Protein AF-A0A7S3LZ97-F1 (afdb_monomer)

pLDDT: mean 74.97, std 14.43, range [33.62, 92.69]

Structure (mmCIF, N/CA/C/O backbone):
data_AF-A0A7S3LZ97-F1
#
_entry.id   AF-A0A7S3LZ97-F1
#
loop_
_atom_site.group_PDB
_atom_site.id
_atom_site.type_symbol
_atom_site.label_atom_id
_atom_site.label_alt_id
_atom_site.label_comp_id
_atom_site.label_asym_id
_atom_site.label_entity_id
_atom_site.label_seq_id
_atom_site.pdbx_PDB_ins_code
_atom_site.Cartn_x
_atom_site.Cartn_y
_atom_site.Cartn_z
_atom_site.occupancy
_atom_site.B_iso_or_equiv
_atom_site.auth_seq_id
_atom_site.auth_comp_id
_atom_site.auth_asym_id
_atom_site.auth_atom_id
_atom_site.pdbx_PDB_model_num
ATOM 1 N N . MET A 1 1 ? -36.025 22.355 61.071 1.00 55.75 1 MET A N 1
ATOM 2 C CA . MET A 1 1 ? -35.639 20.997 60.613 1.00 55.75 1 MET A CA 1
ATOM 3 C C . MET A 1 1 ? -35.943 20.740 59.134 1.00 55.75 1 MET A C 1
ATOM 5 O O . MET A 1 1 ? -35.265 19.904 58.566 1.00 55.75 1 MET A O 1
ATOM 9 N N . MET A 1 2 ? -36.886 21.447 58.490 1.00 54.25 2 MET A N 1
ATOM 10 C CA . MET A 1 2 ? -37.135 21.310 57.039 1.00 54.25 2 MET A CA 1
ATOM 11 C C . MET A 1 2 ? -36.117 22.036 56.137 1.00 54.25 2 MET A C 1
ATOM 13 O O . MET A 1 2 ? -35.909 21.604 55.012 1.00 54.25 2 MET A O 1
ATOM 17 N N . GLU A 1 3 ? -35.429 23.074 56.625 1.00 56.19 3 GLU A N 1
ATOM 18 C CA . GLU A 1 3 ? -34.426 23.821 55.835 1.00 56.19 3 GLU A CA 1
ATOM 19 C C . GLU A 1 3 ? -33.193 22.992 55.446 1.00 56.19 3 GLU A C 1
ATOM 21 O O . GLU A 1 3 ? -32.641 23.181 54.370 1.00 56.19 3 GLU A O 1
ATOM 26 N N . SER A 1 4 ? -32.798 22.012 56.265 1.00 59.84 4 SER A N 1
ATOM 27 C CA . SER A 1 4 ? -31.588 21.215 56.006 1.00 59.84 4 SER A CA 1
ATOM 28 C C . SER A 1 4 ? -31.750 20.201 54.865 1.00 59.84 4 SER A C 1
ATOM 30 O O . SER A 1 4 ? -30.746 19.708 54.356 1.00 59.84 4 SER A O 1
ATOM 32 N N . HIS A 1 5 ? -32.983 19.867 54.469 1.00 62.38 5 HIS A N 1
ATOM 33 C CA . HIS A 1 5 ? -33.223 18.960 53.345 1.00 62.38 5 HIS A CA 1
ATOM 34 C C . HIS A 1 5 ? -33.148 19.686 51.999 1.00 62.38 5 HIS A C 1
ATOM 36 O O . HIS A 1 5 ? -32.575 19.146 51.059 1.00 62.38 5 HIS A O 1
ATOM 42 N N . ALA A 1 6 ? -33.636 20.930 51.929 1.00 70.75 6 ALA A N 1
ATOM 43 C CA . ALA A 1 6 ? -33.596 21.723 50.701 1.00 70.75 6 ALA A CA 1
ATOM 44 C C . ALA A 1 6 ? -32.151 22.015 50.252 1.00 70.75 6 ALA A C 1
ATOM 46 O O . ALA A 1 6 ? -31.829 21.891 49.073 1.00 70.75 6 ALA A O 1
ATOM 47 N N . GLU A 1 7 ? -31.257 22.301 51.201 1.00 74.50 7 GLU A N 1
ATOM 48 C CA . GLU A 1 7 ? -29.851 22.607 50.907 1.00 74.50 7 GLU A CA 1
ATOM 49 C C . GLU A 1 7 ? -29.071 21.381 50.388 1.00 74.50 7 GLU A C 1
ATOM 51 O O . GLU A 1 7 ? -28.178 21.504 49.550 1.00 74.50 7 GLU A O 1
ATOM 56 N N . SER A 1 8 ? -29.441 20.170 50.825 1.00 77.88 8 SER A N 1
ATOM 57 C CA . SER A 1 8 ? -28.832 18.925 50.334 1.00 77.88 8 SER A CA 1
ATOM 58 C C . SER A 1 8 ? -29.257 18.591 48.900 1.00 77.88 8 SER A C 1
ATOM 60 O O . SER A 1 8 ? -28.451 18.059 48.131 1.00 77.88 8 SER A O 1
ATOM 62 N N . ASP A 1 9 ? -30.498 18.906 48.529 1.00 76.19 9 ASP A N 1
ATOM 63 C CA . ASP A 1 9 ? -31.036 18.598 47.202 1.00 76.19 9 ASP A CA 1
ATOM 64 C C . ASP A 1 9 ? -30.491 19.564 46.137 1.00 76.19 9 ASP A C 1
ATOM 66 O O . ASP A 1 9 ? -30.144 19.138 45.031 1.00 76.19 9 ASP A O 1
ATOM 70 N N . GLU A 1 10 ? -30.290 20.839 46.488 1.00 82.38 10 GLU A N 1
ATOM 71 C CA . GLU A 1 10 ? -29.613 21.811 45.616 1.00 82.38 10 GLU A CA 1
ATOM 72 C C . GLU A 1 10 ? -28.145 21.436 45.365 1.00 82.38 10 GLU A C 1
ATOM 74 O O . GLU A 1 10 ? -27.657 21.514 44.232 1.00 82.38 10 GLU A O 1
ATOM 79 N N . MET A 1 11 ? -27.447 20.948 46.394 1.00 78.88 11 MET A N 1
ATOM 80 C CA . MET A 1 11 ? -26.054 20.512 46.268 1.00 78.88 11 MET A CA 1
ATOM 81 C C . MET A 1 11 ? -25.917 19.251 45.397 1.00 78.88 11 MET A C 1
ATOM 83 O O . MET A 1 11 ? -24.928 19.096 44.673 1.00 78.88 11 MET A O 1
ATOM 87 N N . LEU A 1 12 ? -26.914 18.358 45.426 1.00 80.81 12 LEU A N 1
ATOM 88 C CA . LEU A 1 12 ? -26.960 17.175 44.565 1.00 80.81 12 LEU A CA 1
ATOM 89 C C . LEU A 1 12 ? -27.277 17.551 43.108 1.00 80.81 12 LEU A C 1
ATOM 91 O O . LEU A 1 12 ? -26.630 17.037 42.192 1.00 80.81 12 LEU A O 1
ATOM 95 N N . ALA A 1 13 ? -28.196 18.496 42.893 1.00 80.50 13 ALA A N 1
ATOM 96 C CA . ALA A 1 13 ? -28.525 19.012 41.565 1.00 80.50 13 ALA A CA 1
ATOM 97 C C . ALA A 1 13 ? -27.325 19.716 40.904 1.00 80.50 13 ALA A C 1
ATOM 99 O O . ALA A 1 13 ? -27.031 19.466 39.732 1.00 80.50 13 ALA A O 1
ATOM 100 N N . GLN A 1 14 ? -26.562 20.511 41.663 1.00 80.88 14 GLN A N 1
ATOM 101 C CA . GLN A 1 14 ? -25.337 21.143 41.158 1.00 80.88 14 GLN A CA 1
ATOM 102 C C . GLN A 1 14 ? -24.251 20.123 40.788 1.00 80.88 14 GLN A C 1
ATOM 104 O O . GLN A 1 14 ? -23.544 20.308 39.795 1.00 80.88 14 GLN A O 1
ATOM 109 N N . ARG A 1 15 ? -24.123 19.018 41.536 1.00 75.69 15 ARG A N 1
ATOM 110 C CA . ARG A 1 15 ? -23.168 17.946 41.198 1.00 75.69 15 ARG A CA 1
ATOM 111 C C . ARG A 1 15 ? -23.558 17.187 39.934 1.00 75.69 15 ARG A C 1
ATOM 113 O O . ARG A 1 15 ? -22.672 16.858 39.146 1.00 75.69 15 ARG A O 1
ATOM 120 N N . LEU A 1 16 ? -24.854 16.957 39.715 1.00 71.69 16 LEU A N 1
ATOM 121 C CA . LEU A 1 16 ? -25.353 16.344 38.482 1.00 71.69 16 LEU A CA 1
ATOM 122 C C . LEU A 1 16 ? -25.102 17.253 37.269 1.00 71.69 16 LEU A C 1
ATOM 124 O O . LEU A 1 16 ? -24.554 16.790 36.271 1.00 71.69 16 LEU A O 1
ATOM 128 N N . GLN A 1 17 ? -25.369 18.558 37.381 1.00 74.12 17 GLN A N 1
ATOM 129 C CA . GLN A 1 17 ? -25.077 19.517 36.305 1.00 74.12 17 GLN A CA 1
ATOM 130 C C . GLN A 1 17 ? -23.571 19.655 36.017 1.00 74.12 17 GLN A C 1
ATOM 132 O O . GLN A 1 17 ? -23.168 19.771 34.859 1.00 74.12 17 GLN A O 1
ATOM 137 N N . ALA A 1 18 ? -22.716 19.586 37.043 1.00 66.69 18 ALA A N 1
ATOM 138 C CA . ALA A 1 18 ? -21.264 19.590 36.859 1.00 66.69 18 ALA A CA 1
ATOM 139 C C . ALA A 1 18 ? -20.746 18.306 36.177 1.00 66.69 18 ALA A C 1
ATOM 141 O O . ALA A 1 18 ? -19.800 18.374 35.390 1.00 66.69 18 ALA A O 1
ATOM 142 N N . GLN A 1 19 ? -21.372 17.147 36.426 1.00 65.81 19 GLN A N 1
ATOM 143 C CA . GLN A 1 19 ? -21.055 15.902 35.714 1.00 65.81 19 GLN A CA 1
ATOM 144 C C . GLN A 1 19 ? -21.509 15.928 34.249 1.00 65.81 19 GLN A C 1
ATOM 146 O O . GLN A 1 19 ? -20.770 15.449 33.388 1.00 65.81 19 GLN A O 1
ATOM 151 N N . GLU A 1 20 ? -22.661 16.527 33.941 1.00 63.06 20 GLU A N 1
ATOM 152 C CA . GLU A 1 20 ? -23.119 16.671 32.552 1.00 63.06 20 GLU A CA 1
ATOM 153 C C . GLU A 1 20 ? -22.251 17.656 31.754 1.00 63.06 20 GLU A C 1
ATOM 155 O O . GLU A 1 20 ? -21.869 17.363 30.618 1.00 63.06 20 GLU A O 1
ATOM 160 N N . MET A 1 21 ? -21.844 18.780 32.355 1.00 54.34 21 MET A N 1
ATOM 161 C CA . MET A 1 21 ? -20.969 19.749 31.680 1.00 54.34 21 MET A CA 1
ATOM 162 C C . MET A 1 21 ? -19.497 19.307 31.609 1.00 54.34 21 MET A C 1
ATOM 164 O O . MET A 1 21 ? -18.788 19.706 30.686 1.00 54.34 21 MET A O 1
ATOM 168 N N . GLY A 1 22 ? -19.038 18.430 32.510 1.00 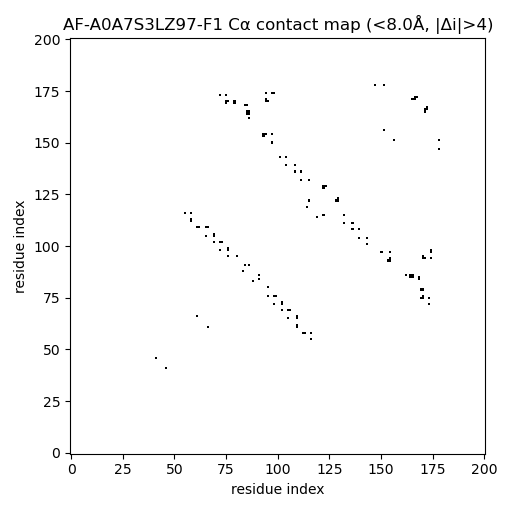47.75 22 GLY A N 1
ATOM 169 C CA . GLY A 1 22 ? -17.715 17.795 32.427 1.00 47.75 22 GLY A CA 1
ATOM 170 C C . GLY A 1 22 ? -17.599 16.730 31.325 1.00 47.75 22 GLY A C 1
ATOM 171 O O . GLY A 1 22 ? -16.496 16.445 30.859 1.00 47.75 22 GLY A O 1
ATOM 172 N N . GLY A 1 23 ? -18.726 16.171 30.866 1.00 45.22 23 GLY A N 1
ATOM 173 C CA . GLY A 1 23 ? -18.787 15.215 29.752 1.00 45.22 23 GLY A CA 1
ATOM 174 C C . GLY A 1 23 ? -18.776 15.853 28.357 1.00 45.22 23 GLY A C 1
ATOM 175 O O . GLY A 1 23 ? -18.595 15.148 27.366 1.00 45.22 23 GLY A O 1
ATOM 176 N N . TYR A 1 24 ? -18.924 17.178 28.265 1.00 42.47 24 TYR A N 1
ATOM 177 C CA . TYR A 1 24 ? -19.049 17.928 27.006 1.00 42.47 24 TYR A CA 1
ATOM 178 C C . TYR A 1 24 ? -17.761 18.669 26.589 1.00 42.47 24 TYR A C 1
ATOM 180 O O . TYR A 1 24 ? -17.801 19.611 25.801 1.00 42.47 24 TYR A O 1
ATOM 188 N N . GLY A 1 25 ? -16.603 18.244 27.109 1.00 42.91 25 GLY A N 1
ATOM 189 C CA . GLY A 1 25 ? -15.287 18.849 26.846 1.00 42.91 25 GLY A CA 1
ATOM 190 C C . GLY A 1 25 ? -14.291 17.961 26.092 1.00 42.91 25 GLY A C 1
ATOM 191 O O . GLY A 1 25 ? -13.099 18.256 26.088 1.00 42.91 25 GLY A O 1
ATOM 192 N N . GLY A 1 26 ? -14.738 16.859 25.482 1.00 39.88 26 GLY A N 1
ATOM 193 C CA . GLY A 1 26 ? -13.875 15.915 24.768 1.00 39.88 26 GLY A CA 1
ATOM 194 C C . GLY A 1 26 ? -14.215 15.831 23.285 1.00 39.88 26 GLY A C 1
ATOM 195 O O . GLY A 1 26 ? -15.115 15.091 22.914 1.00 39.88 26 GLY A O 1
ATOM 196 N N . ASN A 1 27 ? -13.486 16.584 22.457 1.00 33.62 27 ASN A N 1
ATOM 197 C CA . ASN A 1 27 ? -13.334 16.417 21.007 1.00 33.62 27 ASN A CA 1
ATOM 198 C C . ASN A 1 27 ? -14.528 15.813 20.251 1.00 33.62 27 ASN A C 1
ATOM 200 O O . ASN A 1 27 ? -14.611 14.609 19.999 1.00 33.62 27 ASN A O 1
ATOM 204 N N . ILE A 1 28 ? -15.361 16.716 19.740 1.00 42.56 28 ILE A N 1
ATOM 205 C CA . ILE A 1 28 ? -16.174 16.516 18.544 1.00 42.56 28 ILE A CA 1
ATOM 206 C C . ILE A 1 28 ? -15.232 16.103 17.396 1.00 42.56 28 ILE A C 1
ATOM 208 O O . ILE A 1 28 ? -14.706 16.926 16.654 1.00 42.56 28 ILE A O 1
ATOM 212 N N . THR A 1 29 ? -15.012 14.799 17.249 1.00 39.50 29 THR A N 1
ATOM 213 C CA . THR A 1 29 ? -14.826 14.178 15.939 1.00 39.50 29 THR A CA 1
ATOM 214 C C . THR A 1 29 ? -16.117 13.441 15.647 1.00 39.50 29 THR A C 1
ATOM 216 O O . THR A 1 29 ? -16.363 12.323 16.093 1.00 39.50 29 THR A O 1
ATOM 219 N N . VAL A 1 30 ? -16.985 14.142 14.925 1.00 41.41 30 VAL A N 1
ATOM 220 C CA . VAL A 1 30 ? -18.139 13.576 14.240 1.00 41.41 30 VAL A CA 1
ATOM 221 C C . VAL A 1 30 ? -17.606 12.547 13.243 1.00 41.41 30 VAL A C 1
ATOM 223 O O . VAL A 1 30 ? -17.320 12.864 12.099 1.00 41.41 30 VAL A O 1
ATOM 226 N N . ASN A 1 31 ? -17.475 11.297 13.681 1.00 35.59 31 ASN A N 1
ATOM 227 C CA . ASN A 1 31 ? -17.708 10.153 12.811 1.00 35.59 31 ASN A CA 1
ATOM 228 C C . ASN A 1 31 ? -19.194 9.804 12.935 1.00 35.59 31 ASN A C 1
ATOM 230 O O . ASN A 1 31 ? -19.578 8.789 13.517 1.00 35.59 31 ASN A O 1
ATOM 234 N N . ALA A 1 32 ? -20.039 10.677 12.380 1.00 40.00 32 ALA A N 1
ATOM 235 C CA . ALA A 1 32 ? -21.412 10.345 12.021 1.00 40.00 32 ALA A CA 1
ATOM 236 C C . ALA A 1 32 ? -21.389 9.392 10.816 1.00 40.00 32 ALA A C 1
ATOM 238 O O . ALA A 1 32 ? -21.763 9.742 9.708 1.00 40.00 32 ALA A O 1
ATOM 239 N N . GLN A 1 33 ? -20.902 8.176 11.045 1.00 38.97 33 GLN A N 1
ATOM 240 C CA . GLN A 1 33 ? -21.129 7.031 10.171 1.00 38.97 33 GLN A CA 1
ATOM 241 C C . GLN A 1 33 ? -21.174 5.758 11.023 1.00 38.97 33 GLN A C 1
ATOM 243 O O . GLN A 1 33 ? -20.572 4.736 10.712 1.00 38.97 33 GLN A O 1
ATOM 248 N N . THR A 1 34 ? -21.873 5.820 12.154 1.00 43.03 34 THR A N 1
ATOM 249 C CA . THR A 1 34 ? -22.482 4.618 12.720 1.00 43.03 34 THR A CA 1
ATOM 250 C C . THR A 1 34 ? -23.855 4.513 12.065 1.00 43.03 34 THR A C 1
ATOM 252 O O . THR A 1 34 ? -24.694 5.379 12.318 1.00 43.03 34 THR A O 1
ATOM 255 N N . PRO A 1 35 ? -24.119 3.519 11.197 1.00 39.62 35 PRO A N 1
ATOM 256 C CA . PRO A 1 35 ? -25.493 3.232 10.843 1.00 39.62 35 PRO A CA 1
ATOM 257 C C . PRO A 1 35 ? -26.204 2.864 12.145 1.00 39.62 35 PRO A C 1
ATOM 259 O O . PRO A 1 35 ? -25.821 1.910 12.825 1.00 39.62 35 PRO A O 1
ATOM 262 N N . LEU A 1 36 ? -27.211 3.659 12.502 1.00 40.78 36 LEU A N 1
ATOM 263 C CA . LEU A 1 36 ? -28.201 3.372 13.536 1.00 40.78 36 LEU A CA 1
ATOM 264 C C . LEU A 1 36 ? -29.059 2.178 13.089 1.00 40.78 36 LEU A C 1
ATOM 266 O O . LEU A 1 36 ? -30.252 2.304 12.843 1.00 40.78 36 LEU A O 1
ATOM 270 N N . VAL A 1 37 ? -28.438 1.011 12.934 1.00 47.50 37 VAL A N 1
ATOM 271 C CA . VAL A 1 37 ? -29.123 -0.255 12.691 1.00 47.50 37 VAL A CA 1
ATOM 272 C C . VAL A 1 37 ? -28.913 -1.106 13.937 1.00 47.50 37 VAL A C 1
ATOM 274 O O . VAL A 1 37 ? -27.867 -1.720 14.125 1.00 47.50 37 VAL A O 1
ATOM 277 N N . ASN A 1 38 ? -29.938 -1.100 14.791 1.00 42.75 38 ASN A N 1
ATOM 278 C CA . ASN A 1 38 ? -30.165 -2.009 15.917 1.00 42.75 38 ASN A CA 1
ATOM 279 C C . ASN A 1 38 ? -29.146 -1.978 17.066 1.00 42.75 38 ASN A C 1
ATOM 281 O O . ASN A 1 38 ? -28.338 -2.886 17.249 1.00 42.75 38 ASN A O 1
ATOM 285 N N . ARG A 1 39 ? -29.294 -0.975 17.940 1.00 46.12 39 ARG A N 1
ATOM 286 C CA . ARG A 1 39 ? -28.760 -0.973 19.314 1.00 46.12 39 ARG A CA 1
ATOM 287 C C . ARG A 1 39 ? -29.819 -1.433 20.335 1.00 46.12 39 ARG A C 1
ATOM 289 O O . ARG A 1 39 ? -29.860 -0.928 21.447 1.00 46.12 39 ARG A O 1
ATOM 296 N N . GLU A 1 40 ? -30.666 -2.392 19.968 1.00 46.34 40 GLU A N 1
ATOM 297 C CA . GLU A 1 40 ? -31.522 -3.132 20.905 1.00 46.34 40 GLU A CA 1
ATOM 298 C C . GLU A 1 40 ? -31.178 -4.629 20.795 1.00 46.34 40 GLU A C 1
ATOM 300 O O . GLU A 1 40 ? -31.228 -5.213 19.717 1.00 46.34 40 GLU A O 1
ATOM 305 N N . ASN A 1 41 ? -30.788 -5.241 21.918 1.00 46.91 41 ASN A N 1
ATOM 306 C CA . ASN A 1 41 ? -30.589 -6.688 22.148 1.00 46.91 41 ASN A CA 1
ATOM 307 C C . ASN A 1 41 ? -29.326 -7.397 21.613 1.00 46.91 41 ASN A C 1
ATOM 309 O O . ASN A 1 41 ? -29.173 -8.604 21.813 1.00 46.91 41 ASN A O 1
ATOM 313 N N . GLY A 1 42 ? -28.360 -6.694 21.022 1.00 57.69 42 GLY A N 1
ATOM 314 C CA . GLY A 1 42 ? -27.059 -7.289 20.695 1.00 57.69 42 GLY A CA 1
ATOM 315 C C . GLY A 1 42 ? -26.153 -7.383 21.924 1.00 57.69 42 GLY A C 1
ATOM 316 O O . GLY A 1 42 ? -25.559 -6.381 22.311 1.00 57.69 42 GLY A O 1
ATOM 317 N N . ASN A 1 43 ? -26.015 -8.572 22.524 1.00 67.44 43 ASN A N 1
ATOM 318 C CA . ASN A 1 43 ? -25.053 -8.824 23.604 1.00 67.44 43 ASN A CA 1
ATOM 319 C C . ASN A 1 43 ? -23.669 -8.263 23.184 1.00 67.44 43 ASN A C 1
ATOM 321 O O . ASN A 1 43 ? -23.152 -8.695 22.147 1.00 67.44 43 ASN A O 1
ATOM 325 N N . PRO A 1 44 ? -23.068 -7.294 23.907 1.00 66.56 44 PRO A N 1
ATOM 326 C CA . PRO A 1 44 ? -21.861 -6.586 23.456 1.00 66.56 44 PRO A CA 1
ATOM 327 C C . PRO A 1 44 ? -20.691 -7.536 23.170 1.00 66.56 44 PRO A C 1
ATOM 329 O O . PRO A 1 44 ? -19.886 -7.281 22.275 1.00 66.56 44 PRO A O 1
ATOM 332 N N . ALA A 1 45 ? -20.656 -8.685 23.850 1.00 67.94 45 ALA A N 1
ATOM 333 C CA . ALA A 1 45 ? -19.717 -9.769 23.583 1.00 67.94 45 ALA A CA 1
ATOM 334 C C . ALA A 1 45 ? -19.832 -10.336 22.153 1.00 67.94 45 ALA A C 1
ATOM 336 O O . ALA A 1 45 ? -18.820 -10.615 21.514 1.00 67.94 45 ALA A O 1
ATOM 337 N N . MET A 1 46 ? -21.049 -10.467 21.620 1.00 68.69 46 MET A N 1
ATOM 338 C CA . MET A 1 46 ? -21.301 -11.009 20.281 1.00 68.69 46 MET A CA 1
ATOM 339 C C . MET A 1 46 ? -20.917 -10.013 19.178 1.00 68.69 46 MET A C 1
ATOM 341 O O . MET A 1 46 ? -20.364 -10.411 18.153 1.00 68.69 46 MET A O 1
ATOM 345 N N . VAL A 1 47 ? -21.158 -8.715 19.397 1.00 69.69 47 VAL A N 1
ATOM 346 C CA . VAL A 1 47 ? -20.718 -7.650 18.477 1.00 69.69 47 VAL A CA 1
ATOM 347 C C . VAL A 1 47 ? -19.190 -7.576 18.440 1.00 69.69 47 VAL A C 1
ATOM 349 O O . VAL A 1 47 ? -18.602 -7.519 17.360 1.00 69.69 47 VAL A O 1
ATOM 352 N N . ASN A 1 48 ? -18.535 -7.660 19.602 1.00 71.75 48 ASN A N 1
ATOM 353 C CA . ASN A 1 48 ? -17.076 -7.621 19.680 1.00 71.75 48 ASN A CA 1
ATOM 354 C C . ASN A 1 48 ? -16.431 -8.863 19.033 1.00 71.75 48 ASN A C 1
ATOM 356 O O . ASN A 1 48 ? -15.494 -8.730 18.251 1.00 71.75 48 ASN A O 1
ATOM 360 N N . ALA A 1 49 ? -16.999 -10.056 19.252 1.00 70.69 49 ALA A N 1
ATOM 361 C CA . ALA A 1 49 ? -16.535 -11.295 18.622 1.00 70.69 49 ALA A CA 1
ATOM 362 C C . ALA A 1 49 ? -16.648 -11.266 17.085 1.00 70.69 49 ALA A C 1
ATOM 364 O O . ALA A 1 49 ? -15.754 -11.743 16.383 1.00 70.69 49 ALA A O 1
ATOM 365 N N . ARG A 1 50 ? -17.720 -10.669 16.543 1.00 70.00 50 ARG A N 1
ATOM 366 C CA . ARG A 1 50 ? -17.882 -10.470 15.092 1.00 70.00 50 ARG A CA 1
ATOM 367 C C . ARG A 1 50 ? -16.843 -9.509 14.525 1.00 70.00 50 ARG A C 1
ATOM 369 O O . ARG A 1 50 ? -16.248 -9.808 13.492 1.00 70.00 50 ARG A O 1
ATOM 376 N N . ASN A 1 51 ? -16.604 -8.392 15.205 1.00 73.31 51 ASN A N 1
ATOM 377 C CA . ASN A 1 51 ? -15.602 -7.413 14.789 1.00 73.31 51 ASN A CA 1
ATOM 378 C C . ASN A 1 51 ? -14.185 -7.998 14.844 1.00 73.31 51 ASN A C 1
ATOM 380 O O . ASN A 1 51 ? -13.373 -7.716 13.967 1.00 73.31 51 ASN A O 1
ATOM 384 N N . ASP A 1 52 ? -13.905 -8.866 15.816 1.00 73.69 52 ASP A N 1
ATOM 385 C CA . ASP A 1 52 ? -12.634 -9.582 15.915 1.00 73.69 52 ASP A CA 1
ATOM 386 C C . ASP A 1 52 ? -12.429 -10.595 14.792 1.00 73.69 52 ASP A C 1
ATOM 388 O O . ASP A 1 52 ? -11.345 -10.655 14.207 1.00 73.69 52 ASP A O 1
ATOM 392 N N . ALA A 1 53 ? -13.466 -11.362 14.456 1.00 73.25 53 ALA A N 1
ATOM 393 C CA . ALA A 1 53 ? -13.422 -12.282 13.325 1.00 73.25 53 ALA A CA 1
ATOM 394 C C . ALA A 1 53 ? -13.263 -11.530 11.992 1.00 73.25 53 ALA A C 1
ATOM 396 O O . ALA A 1 53 ? -12.457 -11.931 11.153 1.00 73.25 53 ALA A O 1
ATOM 397 N N . ALA A 1 54 ? -13.973 -10.411 11.819 1.00 73.50 54 ALA A N 1
ATOM 398 C CA . ALA A 1 54 ? -13.881 -9.571 10.629 1.00 73.50 54 ALA A CA 1
ATOM 399 C C . ALA A 1 54 ? -12.503 -8.902 10.492 1.00 73.50 54 ALA A C 1
ATOM 401 O O . ALA A 1 54 ? -11.936 -8.901 9.400 1.00 73.50 54 ALA A O 1
ATOM 402 N N . ALA A 1 55 ? -11.929 -8.391 11.587 1.00 70.56 55 ALA A N 1
ATOM 403 C CA . ALA A 1 55 ? -10.596 -7.785 11.590 1.00 70.56 55 ALA A CA 1
ATOM 404 C C . ALA A 1 55 ? -9.516 -8.802 11.190 1.00 70.56 55 ALA A C 1
ATOM 406 O O . ALA A 1 55 ? -8.781 -8.579 10.224 1.00 70.56 55 ALA A O 1
ATOM 407 N N . ARG A 1 56 ? -9.509 -9.978 11.832 1.00 75.69 56 ARG A N 1
ATOM 408 C CA . ARG A 1 56 ? -8.581 -11.073 11.498 1.00 75.69 56 ARG A CA 1
ATOM 409 C C . ARG A 1 56 ? -8.763 -11.561 10.062 1.00 75.69 56 ARG A C 1
ATOM 411 O O . ARG A 1 56 ? -7.777 -11.784 9.361 1.00 75.69 56 ARG A O 1
ATOM 418 N N . GLY A 1 57 ? -10.014 -11.683 9.614 1.00 79.25 57 GLY A N 1
ATOM 419 C CA . GLY A 1 57 ? -10.345 -12.033 8.234 1.00 79.25 57 GLY A CA 1
ATOM 420 C C . GLY A 1 57 ? -9.814 -11.009 7.231 1.00 79.25 57 GLY A C 1
ATOM 421 O O . GLY A 1 57 ? -9.247 -11.394 6.211 1.00 79.25 57 GLY A O 1
ATOM 422 N N . SER A 1 58 ? -9.916 -9.714 7.547 1.00 78.06 58 SER A N 1
ATOM 423 C CA . SER A 1 58 ? -9.424 -8.642 6.677 1.00 78.06 58 SER A CA 1
ATOM 424 C C . SER A 1 58 ? -7.904 -8.692 6.494 1.00 78.06 58 SER A C 1
ATOM 426 O O . SER A 1 58 ? -7.419 -8.565 5.371 1.00 78.06 58 SER A O 1
ATOM 428 N N . VAL A 1 59 ? -7.142 -8.961 7.560 1.00 78.69 59 VAL A N 1
ATOM 429 C CA . VAL A 1 59 ? -5.675 -9.039 7.484 1.00 78.69 59 VAL A CA 1
ATOM 430 C C . VAL A 1 59 ? -5.205 -10.318 6.811 1.00 78.69 59 VAL A C 1
ATOM 432 O O . VAL A 1 59 ? -4.267 -10.277 6.016 1.00 78.69 59 VAL A O 1
ATOM 435 N N . TYR A 1 60 ? -5.885 -11.440 7.049 1.00 82.75 60 TYR A N 1
ATOM 436 C CA . TYR A 1 60 ? -5.600 -12.674 6.324 1.00 82.75 60 TYR A CA 1
ATOM 437 C C . TYR A 1 60 ? -5.832 -12.507 4.818 1.00 82.75 60 TYR A C 1
ATOM 439 O O . TYR A 1 60 ? -4.981 -12.883 4.016 1.00 82.75 60 TYR A O 1
ATOM 447 N N . LEU A 1 61 ? -6.934 -11.863 4.426 1.00 83.69 61 LEU A N 1
ATOM 448 C CA . LEU A 1 61 ? -7.235 -11.569 3.026 1.00 83.69 61 LEU A CA 1
ATOM 449 C C . LEU A 1 61 ? -6.190 -10.629 2.404 1.00 83.69 61 LEU A C 1
ATOM 451 O O . LEU A 1 61 ? -5.730 -10.881 1.292 1.00 83.69 61 LEU A O 1
ATOM 455 N N . LEU A 1 62 ? -5.745 -9.603 3.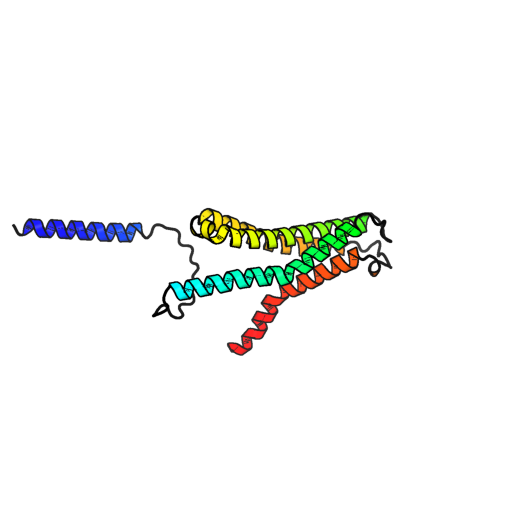139 1.00 81.81 62 LEU A N 1
ATOM 456 C CA . LEU A 1 62 ? -4.629 -8.753 2.711 1.00 81.81 62 LEU A CA 1
ATOM 457 C C . LEU A 1 62 ? -3.349 -9.569 2.493 1.00 81.81 62 LEU A C 1
ATOM 459 O O . LEU A 1 62 ? -2.683 -9.401 1.476 1.00 81.81 62 LEU A O 1
ATOM 463 N N . PHE A 1 63 ? -3.012 -10.476 3.406 1.00 84.75 63 PHE A N 1
ATOM 464 C CA . PHE A 1 63 ? -1.813 -11.299 3.279 1.00 84.75 63 PHE A CA 1
ATOM 465 C C . PHE A 1 63 ? -1.896 -12.279 2.102 1.00 84.75 63 PHE A C 1
ATOM 467 O O . PHE A 1 63 ? -0.930 -12.423 1.360 1.00 84.75 63 PHE A O 1
ATOM 474 N N . VAL A 1 64 ? -3.046 -12.919 1.883 1.00 85.81 64 VAL A N 1
ATOM 475 C CA . VAL A 1 64 ? -3.240 -13.864 0.771 1.00 85.81 64 VAL A CA 1
ATOM 476 C C . VAL A 1 64 ? -3.176 -13.160 -0.586 1.00 85.81 64 VAL A C 1
ATOM 478 O O . VAL A 1 64 ? -2.614 -13.715 -1.526 1.00 85.81 64 VAL A O 1
ATOM 481 N N . ILE A 1 65 ? -3.707 -11.939 -0.693 1.00 83.62 65 ILE A N 1
ATOM 482 C CA . ILE A 1 65 ? -3.710 -11.184 -1.954 1.00 83.62 65 ILE A CA 1
ATOM 483 C C . ILE A 1 65 ? -2.348 -10.529 -2.211 1.00 83.62 65 ILE A C 1
ATOM 485 O O . ILE A 1 65 ? -1.771 -10.695 -3.284 1.00 83.62 65 ILE A O 1
ATOM 489 N N . TYR A 1 66 ? -1.816 -9.789 -1.235 1.00 83.25 66 TYR A N 1
ATOM 490 C CA . TYR A 1 66 ? -0.599 -8.995 -1.425 1.00 83.25 66 TYR A CA 1
ATOM 491 C C . TYR A 1 66 ? 0.687 -9.782 -1.148 1.00 83.25 66 TYR A C 1
ATOM 493 O O . TYR A 1 66 ? 1.736 -9.443 -1.691 1.00 83.25 66 TYR A O 1
ATOM 501 N N . GLY A 1 67 ? 0.634 -10.839 -0.337 1.00 83.88 67 GLY A N 1
ATOM 502 C CA . GLY A 1 67 ? 1.798 -11.649 0.032 1.00 83.88 67 GLY A CA 1
ATOM 503 C C . GLY A 1 67 ? 2.517 -12.263 -1.173 1.00 83.88 67 GLY A C 1
ATOM 504 O O . GLY A 1 67 ? 3.715 -12.013 -1.330 1.00 83.88 67 GLY A O 1
ATOM 505 N N . PRO A 1 68 ? 1.823 -12.994 -2.068 1.00 86.12 68 PRO A N 1
ATOM 506 C CA . PRO A 1 68 ? 2.441 -13.557 -3.268 1.00 86.12 68 PRO A CA 1
ATOM 507 C C . PRO A 1 68 ? 3.046 -12.485 -4.181 1.00 86.12 68 PRO A C 1
ATOM 509 O O . PRO A 1 68 ? 4.143 -12.670 -4.704 1.00 86.12 68 PRO A O 1
ATOM 512 N N . GLN A 1 69 ? 2.370 -11.340 -4.329 1.00 84.19 69 GLN A N 1
ATOM 513 C CA . GLN A 1 69 ? 2.825 -10.226 -5.164 1.00 84.19 69 GLN A CA 1
ATOM 514 C C . GLN A 1 69 ? 4.114 -9.592 -4.619 1.00 84.19 69 GLN A C 1
ATOM 516 O O . GLN A 1 69 ? 5.053 -9.335 -5.377 1.00 84.19 69 GLN A O 1
ATOM 521 N N . VAL A 1 70 ? 4.192 -9.380 -3.302 1.00 87.31 70 VAL A N 1
ATOM 522 C CA . VAL A 1 70 ? 5.389 -8.847 -2.636 1.00 87.31 70 VAL A CA 1
ATOM 523 C C . VAL A 1 70 ? 6.548 -9.832 -2.722 1.00 87.31 70 VAL A C 1
ATOM 525 O O . VAL A 1 70 ? 7.661 -9.439 -3.072 1.00 87.31 70 VAL A O 1
ATOM 528 N N . LEU A 1 71 ? 6.289 -11.115 -2.465 1.00 86.81 71 LEU A N 1
ATOM 529 C CA . LEU A 1 71 ? 7.311 -12.155 -2.527 1.00 86.81 71 LEU A CA 1
ATOM 530 C C . LEU A 1 71 ? 7.883 -12.296 -3.945 1.00 86.81 71 LEU A C 1
ATOM 532 O O . LEU A 1 71 ? 9.101 -12.290 -4.112 1.00 86.81 71 LEU A O 1
ATOM 536 N N . ALA A 1 72 ? 7.020 -12.341 -4.964 1.00 84.69 72 ALA A N 1
ATOM 537 C CA . ALA A 1 72 ? 7.441 -12.374 -6.364 1.00 84.69 72 ALA A CA 1
ATOM 538 C C . ALA A 1 72 ? 8.281 -11.141 -6.737 1.00 84.69 72 ALA A C 1
ATOM 540 O O . ALA A 1 72 ? 9.312 -11.277 -7.395 1.00 84.69 72 ALA A O 1
ATOM 541 N N . SER A 1 73 ? 7.886 -9.958 -6.255 1.00 83.69 73 SER A N 1
ATOM 542 C CA . SER A 1 73 ? 8.630 -8.712 -6.480 1.00 83.69 73 SER A CA 1
ATOM 543 C C . SER A 1 73 ? 10.040 -8.780 -5.902 1.00 83.69 73 SER A C 1
ATOM 545 O O . SER A 1 73 ? 10.995 -8.472 -6.607 1.00 83.69 73 SER A O 1
ATOM 547 N N . PHE A 1 74 ? 10.199 -9.237 -4.658 1.00 85.56 74 PHE A N 1
ATOM 548 C CA . PHE A 1 74 ? 11.522 -9.362 -4.041 1.00 85.56 74 PHE A CA 1
ATOM 549 C C . PHE A 1 74 ? 12.390 -10.440 -4.694 1.00 85.56 74 PHE A C 1
ATOM 551 O O . PHE A 1 74 ? 13.580 -10.206 -4.897 1.00 85.56 74 PHE A O 1
ATOM 558 N N . ILE A 1 75 ? 11.816 -11.595 -5.045 1.00 86.75 75 ILE A N 1
ATOM 559 C CA . ILE A 1 75 ? 12.565 -12.698 -5.665 1.00 86.75 75 ILE A CA 1
ATOM 560 C C . ILE A 1 75 ? 13.087 -12.285 -7.040 1.00 86.75 75 ILE A C 1
ATOM 562 O O . ILE A 1 75 ? 14.282 -12.400 -7.303 1.00 86.75 75 ILE A O 1
ATOM 566 N N . VAL A 1 76 ? 12.217 -11.776 -7.914 1.00 82.88 76 VAL A N 1
ATOM 567 C CA . VAL A 1 76 ? 12.606 -11.415 -9.284 1.00 82.88 76 VAL A CA 1
ATOM 568 C C . VAL A 1 76 ? 13.577 -10.239 -9.279 1.00 82.88 76 VAL A C 1
ATOM 570 O O . VAL A 1 76 ? 14.569 -10.280 -10.009 1.00 82.88 76 VAL A O 1
ATOM 573 N N . LEU A 1 77 ? 13.336 -9.235 -8.427 1.00 81.50 77 LEU A N 1
ATOM 574 C CA . LEU A 1 77 ? 14.227 -8.086 -8.289 1.00 81.50 77 LEU A CA 1
ATOM 575 C C . LEU A 1 77 ? 15.590 -8.497 -7.722 1.00 81.50 77 LEU A C 1
ATOM 577 O O . LEU A 1 77 ? 16.601 -7.990 -8.190 1.00 81.50 77 LEU A O 1
ATOM 581 N N . GLY A 1 78 ? 15.629 -9.426 -6.762 1.00 80.81 78 GLY A N 1
ATOM 582 C CA . GLY A 1 78 ? 16.869 -9.948 -6.184 1.00 80.81 78 GLY A CA 1
ATOM 583 C C . GLY A 1 78 ? 17.662 -10.829 -7.149 1.00 80.81 78 GLY A C 1
ATOM 584 O O . GLY A 1 78 ? 18.883 -10.710 -7.215 1.00 80.81 78 GLY A O 1
ATOM 585 N N . MET A 1 79 ? 16.983 -11.674 -7.929 1.00 82.75 79 MET A N 1
ATOM 586 C CA . MET A 1 79 ? 17.635 -12.554 -8.904 1.00 82.75 79 MET A CA 1
ATOM 587 C C . MET A 1 79 ? 18.211 -11.789 -10.099 1.00 82.75 79 MET A C 1
ATOM 589 O O . MET A 1 79 ? 19.329 -12.075 -10.506 1.00 82.75 79 MET A O 1
ATOM 593 N N . HIS A 1 80 ? 17.485 -10.802 -10.630 1.00 77.12 80 HIS A N 1
ATOM 594 C CA . HIS A 1 80 ? 17.868 -10.096 -11.861 1.00 77.12 80 HIS A CA 1
ATOM 595 C C . HIS A 1 80 ? 18.474 -8.706 -11.588 1.00 77.12 80 HIS A C 1
ATOM 597 O O . HIS A 1 80 ? 18.572 -7.866 -12.483 1.00 77.12 80 HIS A O 1
ATOM 603 N N . TRP A 1 81 ? 18.899 -8.417 -10.349 1.00 75.38 81 TRP A N 1
ATOM 604 C CA . TRP A 1 81 ? 19.481 -7.111 -10.008 1.00 75.38 81 TRP A CA 1
ATOM 605 C C . TRP A 1 81 ? 20.781 -6.836 -10.771 1.00 75.38 81 TRP A C 1
ATOM 607 O O . TRP A 1 81 ? 20.993 -5.722 -11.256 1.00 75.38 81 TRP A O 1
ATOM 617 N N . ASN A 1 82 ? 21.623 -7.864 -10.897 1.00 72.69 82 ASN A N 1
ATOM 618 C CA . ASN A 1 82 ? 22.965 -7.778 -11.473 1.00 72.69 82 ASN A CA 1
ATOM 619 C C . ASN A 1 82 ? 23.042 -8.220 -12.937 1.00 72.69 82 ASN A C 1
ATOM 621 O O . ASN A 1 82 ? 24.130 -8.166 -13.507 1.00 72.69 82 ASN A O 1
ATOM 625 N N . ASP A 1 83 ? 21.930 -8.641 -13.545 1.00 68.81 83 ASP A N 1
ATOM 626 C CA . ASP A 1 83 ? 21.955 -9.000 -14.957 1.00 68.81 83 ASP A CA 1
ATOM 627 C C . ASP A 1 83 ? 22.195 -7.740 -15.804 1.00 68.81 83 ASP A C 1
ATOM 629 O O . ASP A 1 83 ? 21.502 -6.726 -15.621 1.00 68.81 83 ASP A O 1
ATOM 633 N N . PRO A 1 84 ? 23.195 -7.762 -16.707 1.00 60.00 84 PRO A N 1
ATOM 634 C CA . PRO A 1 84 ? 23.361 -6.723 -17.707 1.00 60.00 84 PRO A CA 1
ATOM 635 C C . PRO A 1 84 ? 22.207 -6.862 -18.705 1.00 60.00 84 PRO A C 1
ATOM 637 O O . PRO A 1 84 ? 22.250 -7.660 -19.639 1.00 60.00 84 PRO A O 1
ATOM 640 N N . ASP A 1 85 ? 21.127 -6.135 -18.433 1.00 61.16 85 ASP A N 1
ATOM 641 C CA . ASP A 1 85 ? 19.913 -6.137 -19.241 1.00 61.16 85 ASP A CA 1
ATOM 642 C C . ASP A 1 85 ? 20.199 -5.719 -20.701 1.00 61.16 85 ASP A C 1
ATOM 644 O O . ASP A 1 85 ? 21.106 -4.943 -20.991 1.00 61.16 85 ASP A O 1
ATOM 648 N N . VAL A 1 86 ? 19.372 -6.221 -21.626 1.00 60.19 86 VAL A N 1
ATOM 649 C CA . VAL A 1 86 ? 19.425 -6.085 -23.106 1.00 60.19 86 VAL A CA 1
ATOM 650 C C . VAL A 1 86 ? 19.265 -4.630 -23.606 1.00 60.19 86 VAL A C 1
ATOM 652 O O . VAL A 1 86 ? 19.080 -4.382 -24.794 1.00 60.19 86 VAL A O 1
ATOM 655 N N . CYS A 1 87 ? 19.256 -3.664 -22.692 1.00 63.41 87 CYS A N 1
ATOM 656 C CA . CYS A 1 87 ? 18.770 -2.308 -22.876 1.00 63.41 87 CYS A CA 1
ATOM 657 C C . CYS A 1 87 ? 19.635 -1.318 -22.078 1.00 63.41 87 CYS A C 1
ATOM 659 O O . CYS A 1 87 ? 20.251 -1.708 -21.085 1.00 63.41 87 CYS A O 1
ATOM 661 N N . ASP A 1 88 ? 19.661 -0.043 -22.476 1.00 68.12 88 ASP A N 1
ATOM 662 C CA . ASP A 1 88 ? 20.530 0.971 -21.866 1.00 68.12 88 ASP A CA 1
ATOM 663 C C . ASP A 1 88 ? 20.422 1.020 -20.333 1.00 68.12 88 ASP A C 1
ATOM 665 O O . ASP A 1 88 ? 19.333 1.043 -19.745 1.00 68.12 88 ASP A O 1
ATOM 669 N N . ALA A 1 89 ? 21.584 1.086 -19.671 1.00 69.44 89 ALA A N 1
ATOM 670 C CA . ALA A 1 89 ? 21.712 1.018 -18.213 1.00 69.44 89 ALA A CA 1
ATOM 671 C C . ALA A 1 89 ? 20.867 2.079 -17.478 1.00 69.44 89 ALA A C 1
ATOM 673 O O . ALA A 1 89 ? 20.426 1.862 -16.344 1.00 69.44 89 ALA A O 1
ATOM 674 N N . THR A 1 90 ? 20.608 3.215 -18.128 1.00 72.88 90 THR A N 1
ATOM 675 C CA . THR A 1 90 ? 19.791 4.312 -17.601 1.00 72.88 90 THR A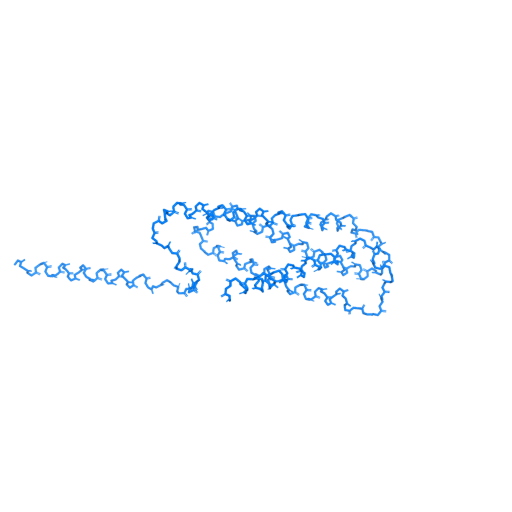 CA 1
ATOM 676 C C . THR A 1 90 ? 18.320 3.917 -17.446 1.00 72.88 90 THR A C 1
ATOM 678 O O . THR A 1 90 ? 17.752 4.146 -16.376 1.00 72.88 90 THR A O 1
ATOM 681 N N . HIS A 1 91 ? 17.708 3.278 -18.451 1.00 71.12 91 HIS A N 1
ATOM 682 C CA . HIS A 1 91 ? 16.302 2.847 -18.391 1.00 71.12 91 HIS A CA 1
ATOM 683 C C . HIS A 1 91 ? 16.117 1.711 -17.387 1.00 71.12 91 HIS A C 1
ATOM 685 O O . HIS A 1 91 ? 15.246 1.770 -16.515 1.00 71.12 91 HIS A O 1
ATOM 691 N N . THR A 1 92 ? 17.023 0.737 -17.421 1.00 72.44 92 THR A N 1
ATOM 692 C CA . THR A 1 92 ? 17.048 -0.388 -16.486 1.00 72.44 92 THR A CA 1
ATOM 693 C C . THR A 1 92 ? 17.137 0.080 -15.031 1.00 72.44 92 THR A C 1
ATOM 695 O O . THR A 1 92 ? 16.414 -0.418 -14.164 1.00 72.44 92 THR A O 1
ATOM 698 N N . ARG A 1 93 ? 17.972 1.088 -14.739 1.00 76.69 93 ARG A N 1
ATOM 699 C CA . ARG A 1 93 ? 18.083 1.657 -13.388 1.00 76.69 93 ARG A CA 1
ATOM 700 C C . ARG A 1 93 ? 16.779 2.309 -12.931 1.00 76.69 93 ARG A C 1
ATOM 702 O O . ARG A 1 93 ? 16.421 2.161 -11.764 1.00 76.69 93 ARG A O 1
ATOM 709 N N . ARG A 1 94 ? 16.056 2.995 -13.823 1.00 80.88 94 ARG A N 1
ATOM 710 C CA . ARG A 1 94 ? 14.746 3.592 -13.507 1.00 80.88 94 ARG A CA 1
ATOM 711 C C . ARG A 1 94 ? 13.709 2.514 -13.186 1.00 80.88 94 ARG A C 1
ATOM 713 O O . ARG A 1 94 ? 13.025 2.637 -12.174 1.00 80.88 94 ARG A O 1
ATOM 720 N N . TRP A 1 95 ? 13.648 1.436 -13.970 1.00 78.50 95 TRP A N 1
ATOM 721 C CA . TRP A 1 95 ? 12.727 0.314 -13.730 1.00 78.50 95 TRP A CA 1
ATOM 722 C C . TRP A 1 95 ? 13.035 -0.436 -12.429 1.00 78.50 95 TRP A C 1
ATOM 724 O O . TRP A 1 95 ? 12.117 -0.748 -11.662 1.00 78.50 95 TRP A O 1
ATOM 734 N N . LYS A 1 96 ? 14.323 -0.671 -12.139 1.00 82.06 96 LYS A N 1
ATOM 735 C CA . LYS A 1 96 ? 14.787 -1.284 -10.883 1.00 82.06 96 LYS A CA 1
ATOM 736 C C . LYS A 1 96 ? 14.422 -0.415 -9.677 1.00 82.06 96 LYS A C 1
ATOM 738 O O . LYS A 1 96 ? 13.850 -0.922 -8.715 1.00 82.06 96 LYS A O 1
ATOM 743 N N . LEU A 1 97 ? 14.684 0.894 -9.747 1.00 84.56 97 LEU A N 1
ATOM 744 C CA . LEU A 1 97 ? 14.358 1.836 -8.672 1.00 84.56 97 LEU A CA 1
ATOM 745 C C . LEU A 1 97 ? 12.843 1.930 -8.447 1.00 84.56 97 LEU A C 1
ATOM 747 O O . LEU A 1 97 ? 12.384 1.881 -7.307 1.00 84.56 97 LEU A O 1
ATOM 751 N N . TRP A 1 98 ? 12.066 2.013 -9.529 1.00 85.75 98 TRP A N 1
ATOM 752 C CA . TRP A 1 98 ? 10.609 2.058 -9.455 1.00 85.75 98 TRP A CA 1
ATOM 753 C C . TRP A 1 98 ? 10.034 0.809 -8.783 1.00 85.75 98 TRP A C 1
ATOM 755 O O . TRP A 1 98 ? 9.268 0.917 -7.821 1.00 85.75 98 TRP A O 1
ATOM 765 N N . SER A 1 99 ? 10.470 -0.368 -9.240 1.00 83.00 99 SER A N 1
ATOM 766 C CA . SER A 1 99 ? 10.026 -1.659 -8.704 1.00 83.00 99 SER A CA 1
ATOM 767 C C . SER A 1 99 ? 10.441 -1.836 -7.244 1.00 83.00 99 SER A C 1
ATOM 769 O O . SER A 1 99 ? 9.666 -2.355 -6.443 1.00 83.00 99 SER A O 1
ATOM 771 N N . PHE A 1 100 ? 11.627 -1.348 -6.869 1.00 85.62 100 PHE A N 1
ATOM 772 C CA . PHE A 1 100 ? 12.102 -1.355 -5.487 1.00 85.62 100 PHE A CA 1
ATOM 773 C C . PHE A 1 100 ? 11.201 -0.521 -4.569 1.00 85.62 100 PHE A C 1
ATOM 775 O O . PHE A 1 100 ? 10.709 -1.034 -3.566 1.00 85.62 100 PHE A O 1
ATOM 782 N N . PHE A 1 101 ? 10.914 0.734 -4.928 1.00 88.38 101 PHE A N 1
ATOM 783 C CA . PHE A 1 101 ? 10.012 1.580 -4.138 1.00 88.38 101 PHE A CA 1
ATOM 784 C C . PHE A 1 101 ? 8.601 0.987 -4.043 1.00 88.38 101 PHE A C 1
ATOM 786 O O . PHE A 1 101 ? 8.004 0.992 -2.962 1.00 88.38 101 PHE A O 1
ATOM 793 N N . ALA A 1 102 ? 8.084 0.419 -5.137 1.00 85.38 102 ALA A N 1
ATOM 794 C CA . ALA A 1 102 ? 6.789 -0.254 -5.143 1.00 85.38 102 ALA A CA 1
ATOM 795 C C . ALA A 1 102 ? 6.762 -1.468 -4.192 1.00 85.38 102 ALA A C 1
ATOM 797 O O . ALA A 1 102 ? 5.828 -1.598 -3.393 1.00 85.38 102 ALA A O 1
ATOM 798 N N . ALA A 1 103 ? 7.800 -2.311 -4.221 1.00 86.88 103 ALA A N 1
ATOM 799 C CA . ALA A 1 103 ? 7.940 -3.468 -3.338 1.00 86.88 103 ALA A CA 1
ATOM 800 C C . ALA A 1 103 ? 8.090 -3.052 -1.865 1.00 86.88 103 ALA A C 1
ATOM 802 O O . ALA A 1 103 ? 7.374 -3.571 -1.006 1.00 86.88 103 ALA A O 1
ATOM 803 N N . CYS A 1 104 ? 8.943 -2.066 -1.569 1.00 89.50 104 CYS A N 1
ATOM 804 C CA . CYS A 1 104 ? 9.111 -1.515 -0.222 1.00 89.50 104 CYS A CA 1
ATOM 805 C C . CYS A 1 104 ? 7.801 -0.953 0.336 1.00 89.50 104 CYS A C 1
ATOM 807 O O . CYS A 1 104 ? 7.474 -1.197 1.497 1.00 89.50 104 CYS A O 1
ATOM 809 N N . ARG A 1 105 ? 7.017 -0.245 -0.484 1.00 88.31 105 ARG A N 1
ATOM 810 C CA . ARG A 1 105 ? 5.704 0.274 -0.084 1.00 88.31 105 ARG A CA 1
ATOM 811 C C . ARG A 1 105 ? 4.734 -0.854 0.258 1.00 88.31 105 ARG A C 1
ATOM 813 O O . ARG A 1 105 ? 4.095 -0.803 1.306 1.00 88.31 105 ARG A O 1
ATOM 820 N N . MET A 1 106 ? 4.600 -1.859 -0.610 1.00 85.94 106 MET A N 1
ATOM 821 C CA . MET A 1 106 ? 3.704 -2.992 -0.347 1.00 85.94 106 MET A CA 1
ATOM 822 C C . MET A 1 106 ? 4.141 -3.768 0.900 1.00 85.94 106 MET A C 1
ATOM 824 O O . MET A 1 106 ? 3.298 -4.133 1.719 1.00 85.94 106 MET A O 1
ATOM 828 N N . PHE A 1 107 ? 5.449 -3.941 1.100 1.00 88.88 107 PHE A N 1
ATOM 829 C CA . PHE A 1 107 ? 5.999 -4.536 2.314 1.00 88.88 107 PHE A CA 1
ATOM 830 C C . PHE A 1 107 ? 5.660 -3.717 3.565 1.00 88.88 107 PHE A C 1
ATOM 832 O O . PHE A 1 107 ? 5.179 -4.279 4.546 1.00 88.88 107 PHE A O 1
ATOM 839 N N . ALA A 1 108 ? 5.833 -2.392 3.525 1.00 90.50 108 ALA A N 1
ATOM 840 C CA . ALA A 1 108 ? 5.465 -1.505 4.627 1.00 90.50 108 ALA A CA 1
ATOM 841 C C . ALA A 1 108 ? 3.960 -1.561 4.934 1.00 90.50 108 ALA A C 1
ATOM 843 O O . ALA A 1 108 ? 3.571 -1.545 6.099 1.00 90.50 108 ALA A O 1
ATOM 844 N N . PHE A 1 109 ? 3.115 -1.682 3.907 1.00 88.31 109 PHE A N 1
ATOM 845 C CA . PHE A 1 109 ? 1.667 -1.796 4.074 1.00 88.31 109 PHE A CA 1
ATOM 846 C C . PHE A 1 109 ? 1.262 -3.108 4.761 1.00 88.31 109 PHE A C 1
ATOM 848 O O . PHE A 1 109 ? 0.509 -3.081 5.736 1.00 88.31 109 PHE A O 1
ATOM 855 N N . ILE A 1 110 ? 1.811 -4.248 4.317 1.00 88.25 110 ILE A N 1
ATOM 856 C CA . ILE A 1 110 ? 1.599 -5.546 4.982 1.00 88.25 110 ILE A CA 1
ATOM 857 C C . ILE A 1 110 ? 2.156 -5.501 6.411 1.00 88.25 110 ILE A C 1
ATOM 859 O O . ILE A 1 110 ? 1.477 -5.912 7.349 1.00 88.25 110 ILE A O 1
ATOM 863 N N . GLY A 1 111 ? 3.362 -4.957 6.592 1.00 89.62 111 GLY A N 1
ATOM 864 C CA . GLY A 1 111 ? 4.009 -4.814 7.896 1.00 89.62 111 GLY A CA 1
ATOM 865 C C . GLY A 1 111 ? 3.183 -3.984 8.878 1.00 89.62 111 GLY A C 1
ATOM 866 O O . GLY A 1 111 ? 3.022 -4.388 10.028 1.00 89.62 111 GLY A O 1
ATOM 867 N N . LEU A 1 112 ? 2.591 -2.877 8.421 1.00 89.69 112 LEU A N 1
ATOM 868 C CA . LEU A 1 112 ? 1.695 -2.054 9.233 1.00 89.69 112 LEU A CA 1
ATOM 869 C C . LEU A 1 112 ? 0.409 -2.808 9.598 1.00 89.69 112 LEU A C 1
ATOM 871 O O . LEU A 1 112 ? -0.031 -2.733 10.742 1.00 89.69 112 LEU A O 1
ATOM 875 N N . GLY A 1 113 ? -0.167 -3.571 8.663 1.00 86.31 113 GLY A N 1
ATOM 876 C CA . GLY A 1 113 ? -1.317 -4.439 8.936 1.00 86.31 113 GLY A CA 1
ATOM 877 C C . GLY A 1 113 ? -1.010 -5.494 10.004 1.00 86.31 113 GLY A C 1
ATOM 878 O O . GLY A 1 113 ? -1.753 -5.632 10.977 1.00 86.31 113 GLY A O 1
ATOM 879 N N . CYS A 1 114 ? 0.133 -6.171 9.885 1.00 87.69 114 CYS A N 1
ATOM 880 C CA . CYS A 1 114 ? 0.615 -7.120 10.889 1.00 87.69 114 CYS A CA 1
ATOM 881 C C . CYS A 1 114 ? 0.881 -6.446 12.243 1.00 87.69 114 CYS A C 1
ATOM 883 O O . CYS A 1 114 ? 0.551 -7.013 13.284 1.00 87.69 114 CYS A O 1
ATOM 885 N N . TYR A 1 115 ? 1.452 -5.237 12.247 1.00 89.25 115 TYR A N 1
ATOM 886 C CA . TYR A 1 115 ? 1.698 -4.460 13.463 1.00 89.25 115 TYR A CA 1
ATOM 887 C C . TYR A 1 115 ? 0.389 -4.114 14.182 1.00 89.25 115 TYR A C 1
ATOM 889 O O . TYR A 1 115 ? 0.272 -4.345 15.386 1.00 89.25 115 TYR A O 1
ATOM 897 N N . VAL A 1 116 ? -0.617 -3.630 13.446 1.00 87.94 116 VAL A N 1
ATOM 898 C CA . VAL A 1 116 ? -1.943 -3.315 13.997 1.00 87.94 116 VAL A CA 1
ATOM 899 C C . VAL A 1 116 ? -2.569 -4.538 14.653 1.00 87.94 116 VAL A C 1
ATOM 901 O O . VAL A 1 116 ? -3.040 -4.424 15.779 1.00 87.94 116 VAL A O 1
ATOM 904 N N . GLU A 1 117 ? -2.544 -5.702 14.002 1.00 85.38 117 GLU A N 1
ATOM 905 C CA . GLU A 1 117 ? -3.107 -6.929 14.583 1.00 85.38 117 GLU A CA 1
ATOM 906 C C . GLU A 1 117 ? -2.319 -7.403 15.803 1.00 85.38 117 GLU A C 1
ATOM 908 O O . GLU A 1 117 ? -2.899 -7.758 16.831 1.00 85.38 117 GLU A O 1
ATOM 913 N N . ARG A 1 118 ? -0.984 -7.370 15.724 1.00 87.50 118 ARG A N 1
ATOM 914 C CA . ARG A 1 118 ? -0.116 -7.858 16.800 1.00 87.50 118 ARG A CA 1
ATOM 915 C C . ARG A 1 118 ? -0.235 -7.030 18.076 1.00 87.50 118 ARG A C 1
ATOM 917 O O . ARG A 1 118 ? -0.122 -7.602 19.165 1.00 87.50 118 ARG A O 1
ATOM 924 N N . TYR A 1 119 ? -0.437 -5.722 17.934 1.00 86.69 119 TYR A N 1
ATOM 925 C CA . TYR A 1 119 ? -0.541 -4.760 19.032 1.00 86.69 119 TYR A CA 1
ATOM 926 C C . TYR A 1 119 ? -1.967 -4.241 19.234 1.00 86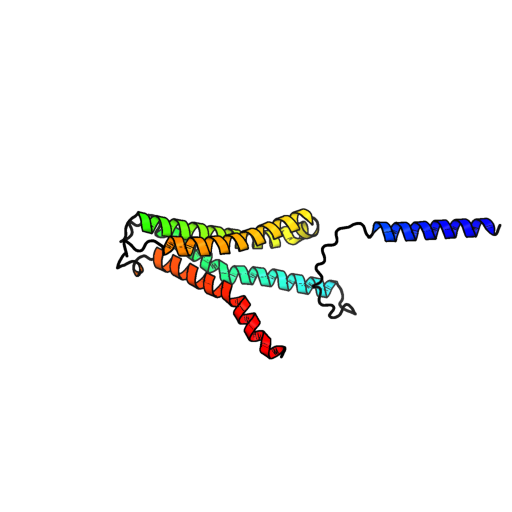.69 119 TYR A C 1
ATOM 928 O O . TYR A 1 119 ? -2.164 -3.254 19.936 1.00 86.69 119 TYR A O 1
ATOM 936 N N . ARG A 1 120 ? -2.980 -4.904 18.665 1.00 81.81 120 ARG A N 1
ATOM 937 C CA . ARG A 1 120 ? -4.365 -4.418 18.671 1.00 81.81 120 ARG A CA 1
ATOM 938 C C . ARG A 1 120 ? -4.892 -4.115 20.071 1.00 81.81 120 ARG A C 1
ATOM 940 O O . ARG A 1 120 ? -5.474 -3.056 20.277 1.00 81.81 120 ARG A O 1
ATOM 947 N N . SER A 1 121 ? -4.659 -5.015 21.026 1.00 82.31 121 SER A N 1
ATOM 948 C CA . SER A 1 121 ? -5.059 -4.829 22.427 1.00 82.31 121 SER A CA 1
ATOM 949 C C . SER A 1 121 ? -4.428 -3.579 23.045 1.00 82.31 121 SER A C 1
ATOM 951 O O . SER A 1 121 ? -5.114 -2.818 23.714 1.00 82.31 121 SER A O 1
ATOM 953 N N . TRP A 1 122 ? -3.154 -3.322 22.747 1.00 85.50 122 TRP A N 1
ATOM 954 C CA . TRP A 1 122 ? -2.427 -2.148 23.227 1.00 85.50 122 TRP A CA 1
ATOM 955 C C . TRP A 1 122 ? -2.865 -0.849 22.522 1.00 85.50 122 TRP A C 1
ATOM 957 O O . TRP A 1 122 ? -3.005 0.188 23.169 1.00 85.50 122 TRP A O 1
ATOM 967 N N . LEU A 1 123 ? -3.149 -0.902 21.212 1.00 85.75 123 LEU A N 1
ATOM 968 C CA . LEU A 1 123 ? -3.643 0.243 20.430 1.00 85.75 123 LEU A CA 1
ATOM 969 C C . LEU A 1 123 ? -5.042 0.698 20.865 1.00 85.75 123 LEU A C 1
ATOM 971 O O . LEU A 1 123 ? -5.357 1.879 20.735 1.00 85.75 123 LEU A O 1
ATOM 975 N N . ILE A 1 124 ? -5.892 -0.219 21.337 1.00 80.94 124 ILE A N 1
ATOM 976 C CA . ILE A 1 124 ? -7.225 0.125 21.857 1.00 80.94 124 ILE A CA 1
ATOM 977 C C . ILE A 1 124 ? -7.099 0.956 23.138 1.00 80.94 124 ILE A C 1
ATOM 979 O O . ILE A 1 124 ? -7.866 1.894 23.334 1.00 80.94 124 ILE A O 1
ATOM 983 N N . GLU A 1 125 ? -6.111 0.641 23.973 1.00 85.38 125 GLU A N 1
ATOM 984 C CA . GLU A 1 125 ? -5.844 1.356 25.221 1.00 85.38 125 GLU A CA 1
ATOM 985 C C . GLU A 1 125 ? -5.161 2.717 24.976 1.00 85.38 125 GLU A C 1
ATOM 987 O O . GLU A 1 125 ? -5.428 3.684 25.684 1.00 85.38 125 GLU A O 1
ATOM 992 N N . HIS A 1 126 ? -4.343 2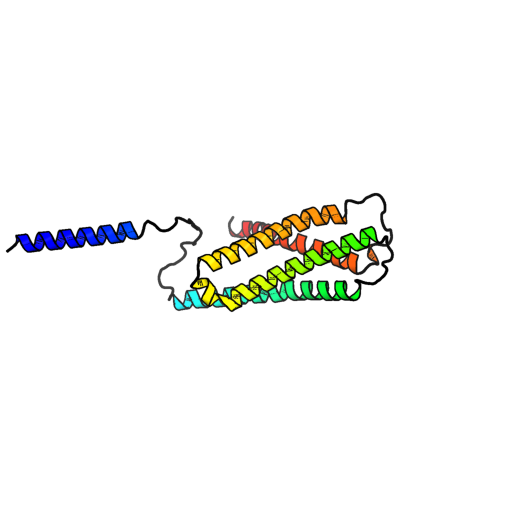.832 23.920 1.00 87.44 126 HIS A N 1
ATOM 993 C CA . HIS A 1 126 ? -3.593 4.049 23.584 1.00 87.44 126 HIS A CA 1
ATOM 994 C C . HIS A 1 126 ? -4.132 4.736 22.320 1.00 87.44 126 HIS A C 1
ATOM 996 O O . HIS A 1 126 ? -3.607 4.572 21.212 1.00 87.44 126 HIS A O 1
ATOM 1002 N N . VAL A 1 127 ? -5.153 5.582 22.494 1.00 85.31 127 VAL A N 1
ATOM 1003 C CA . VAL A 1 127 ? -5.831 6.306 21.398 1.00 85.31 127 VAL A CA 1
ATOM 1004 C C . VAL A 1 127 ? -4.863 7.145 20.549 1.00 85.31 127 VAL A C 1
ATOM 1006 O O . VAL A 1 127 ? -4.974 7.162 19.322 1.00 85.31 127 VAL A O 1
ATOM 1009 N N . GLU A 1 128 ? -3.868 7.794 21.161 1.00 89.19 128 GLU A N 1
ATOM 1010 C CA . GLU A 1 128 ? -2.860 8.580 20.433 1.00 89.19 128 GLU A CA 1
ATOM 1011 C C . GLU A 1 128 ? -2.027 7.723 19.470 1.00 89.19 128 GLU A C 1
ATOM 1013 O O . GLU A 1 128 ? -1.790 8.113 18.323 1.00 89.19 128 GLU A O 1
ATOM 1018 N N . ALA A 1 129 ? -1.612 6.534 19.913 1.00 86.25 129 ALA A N 1
ATOM 1019 C CA . ALA A 1 129 ? -0.851 5.601 19.090 1.00 86.25 129 ALA A CA 1
ATOM 1020 C C . ALA A 1 129 ? -1.714 5.042 17.950 1.00 86.25 129 ALA A C 1
ATOM 1022 O O . ALA A 1 129 ? -1.260 4.972 16.807 1.00 86.25 129 ALA A O 1
ATOM 1023 N N . SER A 1 130 ? -2.981 4.731 18.235 1.00 84.44 130 SER A N 1
ATOM 1024 C CA . SER A 1 130 ? -3.956 4.304 17.227 1.00 84.44 130 SER A CA 1
ATOM 1025 C C . SER A 1 130 ? -4.136 5.347 16.118 1.00 84.44 130 SER A C 1
ATOM 1027 O O . SER A 1 130 ? -4.083 5.018 14.929 1.00 84.44 130 SER A O 1
ATOM 1029 N N . ASN A 1 131 ? -4.246 6.626 16.487 1.00 87.94 131 ASN A N 1
ATOM 1030 C CA . ASN A 1 131 ? -4.351 7.722 15.524 1.00 87.94 131 ASN A CA 1
ATOM 1031 C C . ASN A 1 131 ? -3.078 7.883 14.681 1.00 87.94 131 ASN A C 1
ATOM 1033 O O . ASN A 1 131 ? -3.172 8.069 13.468 1.00 87.94 131 ASN A O 1
ATOM 1037 N N . ARG A 1 132 ? -1.886 7.742 15.277 1.00 89.44 132 ARG A N 1
ATOM 1038 C CA . ARG A 1 132 ? -0.618 7.772 14.521 1.00 89.44 132 ARG A CA 1
ATOM 1039 C C . ARG A 1 132 ? -0.543 6.655 13.486 1.00 89.44 132 ARG A C 1
ATOM 1041 O O . ARG A 1 132 ? -0.167 6.910 12.345 1.00 89.44 132 ARG A O 1
ATOM 1048 N N . VAL A 1 133 ? -0.940 5.441 13.857 1.00 88.56 133 VAL A N 1
ATOM 1049 C CA . VAL A 1 133 ? -0.921 4.282 12.955 1.00 88.56 133 VAL A CA 1
ATOM 1050 C C . VAL A 1 133 ? -1.927 4.442 11.812 1.00 88.56 133 VAL A C 1
ATOM 1052 O O . VAL A 1 133 ? -1.598 4.150 10.661 1.00 88.56 133 VAL A O 1
ATOM 1055 N N . ARG A 1 134 ? -3.119 4.986 12.086 1.00 86.69 134 ARG A N 1
ATOM 1056 C CA . ARG A 1 134 ? -4.091 5.348 11.038 1.00 86.69 134 ARG A CA 1
ATOM 1057 C C . ARG A 1 134 ? -3.539 6.411 10.091 1.00 86.69 134 ARG A C 1
ATOM 1059 O O . ARG A 1 134 ? -3.629 6.244 8.879 1.00 86.69 134 ARG A O 1
ATOM 1066 N N . ASN A 1 135 ? -2.906 7.455 10.623 1.00 91.31 135 ASN A N 1
ATOM 1067 C CA . ASN A 1 135 ? -2.284 8.494 9.804 1.00 91.31 135 ASN A CA 1
ATOM 1068 C C . ASN A 1 135 ? -1.151 7.931 8.936 1.00 91.31 135 ASN A C 1
ATOM 1070 O O . ASN A 1 135 ? -1.075 8.262 7.757 1.00 91.31 135 ASN A O 1
ATOM 1074 N N . MET A 1 136 ? -0.312 7.042 9.477 1.00 91.12 136 MET A N 1
ATOM 1075 C CA . MET A 1 136 ? 0.726 6.347 8.707 1.00 91.12 136 MET A CA 1
ATOM 1076 C C . MET A 1 136 ? 0.136 5.499 7.583 1.00 91.12 136 MET A C 1
ATOM 1078 O O . MET A 1 136 ? 0.653 5.526 6.468 1.00 91.12 136 MET A O 1
ATOM 1082 N N . ARG A 1 137 ? -0.958 4.778 7.849 1.00 88.81 137 ARG A N 1
ATOM 1083 C CA . ARG A 1 137 ? -1.665 4.007 6.823 1.00 88.81 137 ARG A CA 1
ATOM 1084 C C . ARG A 1 137 ? -2.176 4.912 5.705 1.00 88.81 137 ARG A C 1
ATOM 108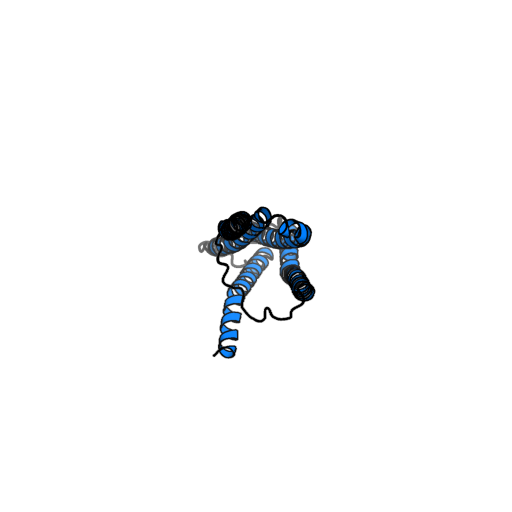6 O O . ARG A 1 137 ? -1.883 4.650 4.544 1.00 88.81 137 ARG A O 1
ATOM 1093 N N . ASN A 1 138 ? -2.869 5.991 6.058 1.00 89.62 138 ASN A N 1
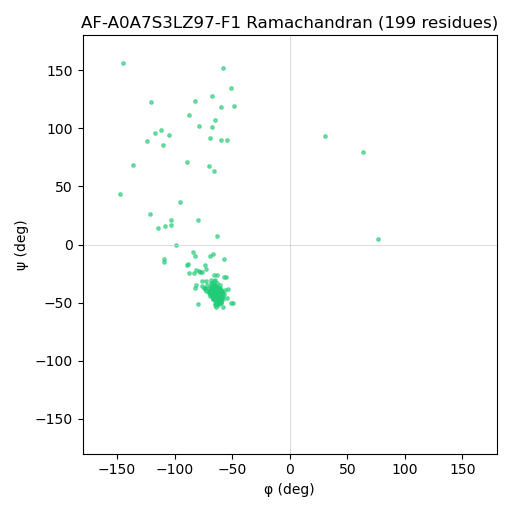ATOM 1094 C CA . ASN A 1 138 ? -3.404 6.946 5.087 1.00 89.62 138 ASN A CA 1
ATOM 1095 C C . ASN A 1 138 ? -2.281 7.607 4.274 1.00 89.62 138 ASN A C 1
ATOM 1097 O O . ASN A 1 138 ? -2.408 7.792 3.067 1.00 89.62 138 ASN A O 1
ATOM 1101 N N . LEU A 1 139 ? -1.152 7.917 4.917 1.00 92.69 139 LEU A N 1
ATOM 1102 C CA . LEU A 1 139 ? 0.026 8.459 4.247 1.00 92.69 139 LEU A CA 1
ATOM 1103 C C . LEU A 1 139 ? 0.665 7.438 3.300 1.00 92.69 139 LEU A C 1
ATOM 1105 O O . LEU A 1 139 ? 1.069 7.815 2.206 1.00 92.69 139 LEU A O 1
ATOM 1109 N N . LEU A 1 140 ? 0.734 6.155 3.670 1.00 89.12 140 LEU A N 1
ATOM 1110 C CA . LEU A 1 140 ? 1.218 5.087 2.786 1.00 89.12 140 LEU A CA 1
ATOM 1111 C C . LEU A 1 140 ? 0.295 4.866 1.582 1.00 89.12 140 LEU A C 1
ATOM 1113 O O . LEU A 1 140 ? 0.786 4.625 0.477 1.00 89.12 140 LEU A O 1
ATOM 1117 N N . GLU A 1 141 ? -1.019 4.954 1.781 1.00 86.75 141 GLU A N 1
ATOM 1118 C CA . GLU A 1 141 ? -2.009 4.889 0.702 1.00 86.75 141 GLU A CA 1
ATOM 1119 C C . GLU A 1 141 ? -1.854 6.095 -0.241 1.00 86.75 141 GLU A C 1
ATOM 1121 O O . GLU A 1 141 ? -1.666 5.911 -1.445 1.00 86.75 141 GLU A O 1
ATOM 1126 N N . GLY A 1 142 ? -1.797 7.316 0.302 1.00 87.75 142 GLY A N 1
ATOM 1127 C CA . GLY A 1 142 ? -1.582 8.544 -0.473 1.00 87.75 142 GLY A CA 1
ATOM 1128 C C . GLY A 1 142 ? -0.238 8.580 -1.207 1.00 87.75 142 GLY A C 1
ATOM 1129 O O . GLY A 1 142 ? -0.181 8.897 -2.395 1.00 87.75 142 GLY A O 1
ATOM 1130 N N . CYS A 1 143 ? 0.845 8.187 -0.535 1.00 89.12 143 CYS A N 1
ATOM 1131 C CA . CYS A 1 143 ? 2.172 8.050 -1.133 1.00 89.12 143 CYS A CA 1
ATOM 1132 C C . CYS A 1 143 ? 2.166 7.005 -2.254 1.00 89.12 143 CYS A C 1
ATOM 1134 O O . CYS A 1 143 ? 2.770 7.222 -3.298 1.00 89.12 143 CYS A O 1
ATOM 1136 N N . GLY A 1 144 ? 1.429 5.904 -2.082 1.00 84.44 144 GLY A N 1
ATOM 1137 C CA . GLY A 1 144 ? 1.245 4.900 -3.126 1.00 84.44 144 GLY A CA 1
ATOM 1138 C C . GLY A 1 144 ? 0.587 5.461 -4.381 1.00 84.44 144 GLY A C 1
ATOM 1139 O O . GLY A 1 144 ? 1.054 5.172 -5.479 1.00 84.44 144 GLY A O 1
ATOM 1140 N N . PHE A 1 145 ? -0.445 6.288 -4.227 1.00 85.00 145 PHE A N 1
ATOM 1141 C CA . PHE A 1 145 ? -1.102 6.944 -5.357 1.00 85.00 145 PHE A CA 1
ATOM 1142 C C . PHE A 1 145 ? -0.206 7.969 -6.045 1.00 85.00 145 PHE A C 1
ATOM 1144 O O . PHE A 1 145 ? -0.099 7.967 -7.271 1.00 85.00 145 PHE A O 1
ATOM 1151 N N . LEU A 1 146 ? 0.488 8.802 -5.270 1.00 88.38 146 LEU A N 1
ATOM 1152 C CA . LEU A 1 146 ? 1.419 9.780 -5.823 1.00 88.38 146 LEU A CA 1
ATOM 1153 C C . LEU A 1 146 ? 2.572 9.092 -6.565 1.00 88.38 146 LEU A C 1
ATOM 1155 O O . LEU A 1 146 ? 2.867 9.442 -7.706 1.00 88.38 146 LEU A O 1
ATOM 1159 N N . TRP A 1 147 ? 3.187 8.081 -5.944 1.00 86.06 147 TRP A N 1
ATOM 1160 C CA . TRP A 1 147 ? 4.272 7.301 -6.540 1.00 86.06 147 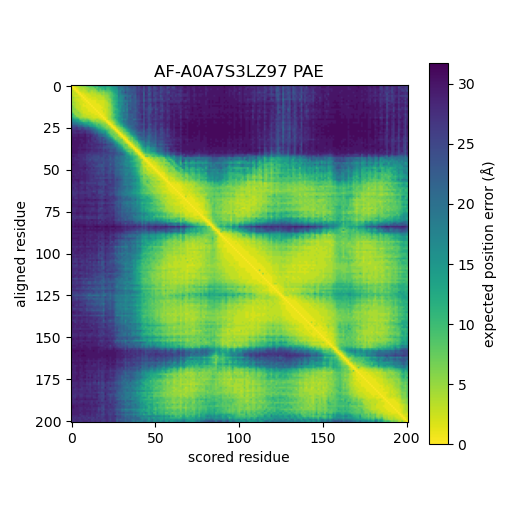TRP A CA 1
ATOM 1161 C C . TRP A 1 147 ? 3.823 6.546 -7.785 1.00 86.06 147 TRP A C 1
ATOM 1163 O O . TRP A 1 147 ? 4.597 6.388 -8.721 1.00 86.06 147 TRP A O 1
ATOM 1173 N N . PHE A 1 148 ? 2.572 6.101 -7.829 1.00 84.38 148 PHE A N 1
ATOM 1174 C CA . PHE A 1 148 ? 2.010 5.489 -9.020 1.00 84.38 148 PHE A CA 1
ATOM 1175 C C . PHE A 1 148 ? 1.905 6.490 -10.178 1.00 84.38 148 PHE A C 1
ATOM 1177 O O . PHE A 1 148 ? 2.352 6.184 -11.277 1.00 84.38 148 PHE A O 1
ATOM 1184 N N . ILE A 1 149 ? 1.391 7.702 -9.949 1.00 85.19 149 ILE A N 1
ATOM 1185 C CA . ILE A 1 149 ? 1.285 8.733 -11.000 1.00 85.19 149 ILE A CA 1
ATOM 1186 C C . ILE A 1 149 ? 2.676 9.161 -11.479 1.00 85.19 149 ILE A C 1
ATOM 1188 O O . ILE A 1 149 ? 2.977 9.074 -12.671 1.00 85.19 149 ILE A O 1
ATOM 1192 N N . VAL A 1 150 ? 3.536 9.570 -10.540 1.00 87.00 150 VAL A N 1
ATOM 1193 C CA . VAL A 1 150 ? 4.915 9.990 -10.831 1.00 87.00 150 VAL A CA 1
ATOM 1194 C C . VAL A 1 150 ? 5.680 8.851 -11.490 1.00 87.00 150 VAL A C 1
ATOM 1196 O O . VAL A 1 150 ? 6.390 9.061 -12.463 1.00 87.00 150 VAL A O 1
ATOM 1199 N N . GLY A 1 151 ? 5.499 7.634 -10.992 1.00 79.31 151 GLY A N 1
ATOM 1200 C CA . GLY A 1 151 ? 6.144 6.437 -11.491 1.00 79.31 151 GLY A CA 1
ATOM 1201 C C . GLY A 1 151 ? 5.728 6.060 -12.907 1.00 79.31 151 GLY A C 1
ATOM 1202 O O . GLY A 1 151 ? 6.597 5.725 -13.697 1.00 79.31 151 GLY A O 1
ATOM 1203 N N . ASN A 1 152 ? 4.444 6.174 -13.259 1.00 79.75 152 ASN A N 1
ATOM 1204 C CA . ASN A 1 152 ? 3.981 5.954 -14.632 1.00 79.75 152 ASN A CA 1
ATOM 1205 C C . ASN A 1 152 ? 4.602 6.976 -15.594 1.00 79.75 152 ASN A C 1
ATOM 1207 O O . ASN A 1 152 ? 5.149 6.593 -16.625 1.00 79.75 152 ASN A O 1
ATOM 1211 N N . MET A 1 153 ? 4.600 8.263 -15.233 1.00 81.62 153 MET A N 1
ATOM 1212 C CA . MET A 1 153 ? 5.275 9.295 -16.031 1.00 81.62 153 MET A CA 1
ATOM 1213 C C . MET A 1 153 ? 6.789 9.063 -16.113 1.00 81.62 153 MET A C 1
ATOM 1215 O O . MET A 1 153 ? 7.387 9.264 -17.160 1.00 81.62 153 MET A O 1
ATOM 1219 N N . TRP A 1 154 ? 7.417 8.594 -15.037 1.00 80.88 154 TRP A N 1
ATOM 1220 C CA . TRP A 1 154 ? 8.853 8.316 -14.989 1.00 80.88 154 TRP A CA 1
ATOM 1221 C C . TRP A 1 154 ? 9.254 7.063 -15.785 1.00 80.88 154 TRP A C 1
ATOM 1223 O O . TRP A 1 154 ? 10.371 6.985 -16.300 1.00 80.88 154 TRP A O 1
ATOM 1233 N N . LEU A 1 155 ? 8.366 6.067 -15.866 1.00 73.88 155 LEU A N 1
ATOM 1234 C CA . LEU A 1 155 ? 8.604 4.807 -16.573 1.00 73.88 155 LEU A CA 1
ATOM 1235 C C . LEU A 1 155 ? 8.377 4.940 -18.087 1.00 73.88 155 LEU A C 1
ATOM 1237 O O . LEU A 1 155 ? 9.100 4.296 -18.845 1.00 73.88 155 LEU A O 1
ATOM 1241 N N . PHE A 1 156 ? 7.406 5.763 -18.505 1.00 69.81 156 PHE A N 1
ATOM 1242 C CA . PHE A 1 156 ? 6.998 5.931 -19.909 1.00 69.81 156 PHE A CA 1
ATOM 1243 C C . PHE A 1 156 ? 7.376 7.280 -20.539 1.00 69.81 156 PHE A C 1
ATOM 1245 O O . PHE A 1 156 ? 7.271 7.415 -21.747 1.00 69.81 156 PHE A O 1
ATOM 1252 N N . GLY A 1 157 ? 7.802 8.277 -19.763 1.00 66.81 157 GLY A N 1
ATOM 1253 C CA . GLY A 1 157 ? 8.031 9.645 -20.248 1.00 66.81 157 GLY A CA 1
ATOM 1254 C C . GLY A 1 157 ? 9.348 9.885 -20.988 1.00 66.81 157 GLY A C 1
ATOM 1255 O O . GLY A 1 157 ? 9.799 11.025 -21.013 1.00 66.81 157 GLY A O 1
ATOM 1256 N N . ASP A 1 158 ? 9.992 8.850 -21.530 1.00 61.56 158 ASP A N 1
ATOM 1257 C CA . ASP A 1 158 ? 11.241 8.981 -22.291 1.00 61.56 158 ASP A CA 1
ATOM 1258 C C . ASP A 1 158 ? 11.034 8.365 -23.684 1.00 61.56 158 ASP A C 1
ATOM 1260 O O . ASP A 1 158 ? 11.202 7.159 -23.877 1.00 61.56 158 ASP A O 1
ATOM 1264 N N . ASP A 1 159 ? 10.580 9.196 -24.625 1.00 54.53 159 ASP A N 1
ATOM 1265 C CA . ASP A 1 159 ? 10.155 8.800 -25.978 1.00 54.53 159 ASP A CA 1
ATOM 1266 C C . ASP A 1 159 ? 11.318 8.683 -26.987 1.00 54.53 159 ASP A C 1
ATOM 1268 O O . ASP A 1 159 ? 11.118 8.208 -28.105 1.00 54.53 159 ASP A O 1
ATOM 1272 N N . ASP A 1 160 ? 12.547 9.058 -26.615 1.00 55.41 160 ASP A N 1
ATOM 1273 C CA . ASP A 1 160 ? 13.639 9.216 -27.591 1.00 55.41 160 ASP A CA 1
ATOM 1274 C C . ASP A 1 160 ? 14.468 7.938 -27.848 1.00 55.41 160 ASP A C 1
ATOM 1276 O O . ASP A 1 160 ? 15.117 7.820 -28.892 1.00 55.41 160 ASP A O 1
ATOM 1280 N N . HIS A 1 161 ? 14.413 6.927 -26.969 1.00 54.62 161 HIS A N 1
ATOM 1281 C CA . HIS A 1 161 ? 15.166 5.668 -27.115 1.00 54.62 161 HIS A CA 1
ATOM 1282 C C . HIS A 1 161 ? 14.305 4.437 -26.792 1.00 54.62 161 HIS A C 1
ATOM 1284 O O . HIS A 1 161 ? 14.501 3.729 -25.802 1.00 54.62 161 HIS A O 1
ATOM 1290 N N . ILE A 1 162 ? 13.323 4.163 -27.657 1.00 59.00 162 ILE A N 1
ATOM 1291 C CA . ILE A 1 162 ? 12.446 2.993 -27.532 1.00 59.00 162 ILE A CA 1
ATOM 1292 C C . ILE A 1 162 ? 13.270 1.715 -27.708 1.00 59.00 162 ILE A C 1
ATOM 1294 O O . ILE A 1 162 ? 13.677 1.323 -28.803 1.00 59.00 162 ILE A O 1
ATOM 1298 N N . CYS A 1 163 ? 13.481 1.019 -26.600 1.00 62.44 163 CYS A N 1
ATOM 1299 C CA . CYS A 1 163 ? 14.091 -0.295 -26.590 1.00 62.44 163 CYS A CA 1
ATOM 1300 C C . CYS A 1 163 ? 13.156 -1.309 -27.257 1.00 62.44 163 CYS A C 1
ATOM 1302 O O . CYS A 1 163 ? 12.207 -1.800 -26.643 1.00 62.44 163 CYS A O 1
ATOM 1304 N N . HIS A 1 164 ? 13.433 -1.658 -28.515 1.00 58.56 164 HIS A N 1
ATOM 1305 C CA . HIS A 1 164 ? 12.603 -2.563 -29.320 1.00 58.56 164 HIS A CA 1
ATOM 1306 C C . HIS A 1 164 ? 12.383 -3.958 -28.699 1.00 58.56 164 HIS A C 1
ATOM 1308 O O . HIS A 1 164 ? 11.538 -4.715 -29.179 1.00 58.56 164 HIS A O 1
ATOM 1314 N N . HIS A 1 165 ? 13.133 -4.340 -27.657 1.00 62.00 165 HIS A N 1
ATOM 1315 C CA . HIS A 1 165 ? 13.048 -5.644 -26.985 1.00 62.00 165 HIS A CA 1
ATOM 1316 C C . HIS A 1 165 ? 12.728 -5.547 -25.481 1.00 62.00 165 HIS A C 1
ATOM 1318 O O . HIS A 1 165 ? 13.051 -6.466 -24.725 1.00 62.00 165 HIS A O 1
ATOM 1324 N N . ALA A 1 166 ? 12.060 -4.477 -25.034 1.00 59.97 166 ALA A N 1
ATOM 1325 C CA . ALA A 1 166 ? 11.701 -4.276 -23.623 1.00 59.97 166 ALA A CA 1
ATOM 1326 C C . ALA A 1 166 ? 10.932 -5.464 -22.998 1.00 59.97 166 ALA A C 1
ATOM 1328 O O . ALA A 1 166 ? 11.225 -5.868 -21.875 1.00 59.97 166 ALA A O 1
ATOM 1329 N N . GLY A 1 167 ? 10.032 -6.111 -23.752 1.00 60.66 167 GLY A N 1
ATOM 1330 C CA . GLY A 1 167 ? 9.250 -7.270 -23.287 1.00 60.66 167 GLY A CA 1
ATOM 1331 C C . GLY A 1 167 ? 10.058 -8.547 -23.007 1.00 60.66 167 GLY A C 1
ATOM 1332 O O . GLY A 1 167 ? 9.510 -9.513 -22.475 1.00 60.66 167 GLY A O 1
ATOM 1333 N N . ARG A 1 168 ? 11.353 -8.576 -23.350 1.00 64.50 168 ARG A N 1
ATOM 1334 C CA . ARG A 1 168 ? 12.253 -9.704 -23.066 1.00 64.50 168 ARG A CA 1
ATOM 1335 C C . ARG A 1 168 ? 12.920 -9.598 -21.692 1.00 64.50 168 ARG A C 1
ATOM 1337 O O . ARG A 1 168 ? 13.421 -10.610 -21.209 1.00 64.50 168 ARG A O 1
ATOM 1344 N N . SER A 1 169 ? 12.916 -8.415 -21.063 1.00 67.31 169 SER A N 1
ATOM 1345 C CA . SER A 1 169 ? 13.430 -8.254 -19.700 1.00 67.31 169 SER A CA 1
ATOM 1346 C C . SER A 1 169 ? 12.358 -8.673 -18.682 1.00 67.31 169 SER A C 1
ATOM 1348 O O . SER A 1 169 ? 11.253 -8.117 -18.676 1.00 67.31 169 SER A O 1
ATOM 1350 N N . PRO A 1 170 ? 12.654 -9.631 -17.787 1.00 70.12 170 PRO A N 1
ATOM 1351 C CA . PRO A 1 170 ? 11.719 -10.056 -16.747 1.00 70.12 170 PRO A CA 1
ATOM 1352 C C . PRO A 1 170 ? 11.383 -8.922 -15.766 1.00 70.12 170 PRO A C 1
ATOM 1354 O O . PRO A 1 170 ? 10.282 -8.899 -15.217 1.00 70.12 170 PRO A O 1
ATOM 1357 N N . ILE A 1 171 ? 12.282 -7.946 -15.591 1.00 71.69 171 ILE A N 1
ATOM 1358 C CA . ILE A 1 171 ? 12.060 -6.774 -14.731 1.00 71.69 171 ILE A CA 1
ATOM 1359 C C . ILE A 1 171 ? 11.012 -5.840 -15.342 1.00 71.69 171 ILE A C 1
ATOM 1361 O O . ILE A 1 171 ? 10.137 -5.349 -14.627 1.00 71.69 171 ILE A O 1
ATOM 1365 N N . TYR A 1 172 ? 11.049 -5.641 -16.662 1.00 73.44 172 TYR A N 1
ATOM 1366 C CA . TYR A 1 172 ? 10.037 -4.850 -17.361 1.00 73.44 172 TYR A CA 1
ATOM 1367 C C . TYR A 1 172 ? 8.650 -5.490 -17.223 1.00 73.44 172 TYR A C 1
ATOM 1369 O O . TYR A 1 172 ? 7.719 -4.835 -16.754 1.00 73.44 172 TYR A O 1
ATOM 1377 N N . ASN A 1 173 ? 8.529 -6.791 -17.513 1.00 78.31 173 ASN A N 1
ATOM 1378 C CA . ASN A 1 173 ? 7.259 -7.515 -17.378 1.00 78.31 173 ASN A CA 1
ATOM 1379 C C . ASN A 1 173 ? 6.727 -7.502 -15.940 1.00 78.31 173 ASN A C 1
ATOM 1381 O O . ASN A 1 173 ? 5.520 -7.366 -15.731 1.00 78.31 173 ASN A O 1
ATOM 1385 N N . LEU A 1 174 ? 7.614 -7.594 -14.946 1.00 77.56 174 LEU A N 1
ATOM 1386 C CA . LEU A 1 174 ? 7.233 -7.466 -13.546 1.00 77.56 174 LEU A CA 1
ATOM 1387 C C . LEU A 1 174 ? 6.698 -6.068 -13.235 1.00 77.56 174 LEU A C 1
ATOM 1389 O O . LEU A 1 174 ? 5.612 -5.948 -12.673 1.00 77.56 174 LEU A O 1
ATOM 1393 N N . SER A 1 175 ? 7.424 -5.018 -13.625 1.00 76.31 175 SER A N 1
ATOM 1394 C CA . SER A 1 175 ? 7.011 -3.634 -13.374 1.00 76.31 175 SER A CA 1
ATOM 1395 C C . SER A 1 175 ? 5.661 -3.309 -14.023 1.00 76.31 175 SER A C 1
ATOM 1397 O O . SER A 1 175 ? 4.762 -2.800 -13.355 1.00 76.31 175 SER A O 1
ATOM 1399 N N . LEU A 1 176 ? 5.458 -3.734 -15.272 1.00 79.50 176 LEU A N 1
ATOM 1400 C CA . LEU A 1 176 ? 4.195 -3.603 -15.994 1.00 79.50 176 LEU A CA 1
ATOM 1401 C C . LEU A 1 176 ? 3.058 -4.386 -15.317 1.00 79.50 176 LEU A C 1
ATOM 1403 O O . LEU A 1 176 ? 1.963 -3.855 -15.137 1.00 79.50 176 LEU A O 1
ATOM 1407 N N . SER A 1 177 ? 3.321 -5.613 -14.863 1.00 83.00 177 SER A N 1
ATOM 1408 C CA . SER A 1 177 ? 2.332 -6.412 -14.124 1.00 83.00 177 SER A CA 1
ATOM 1409 C C . SER A 1 177 ? 1.929 -5.748 -12.804 1.00 83.00 177 SER A C 1
ATOM 1411 O O . SER A 1 177 ? 0.747 -5.722 -12.460 1.00 83.00 177 SER A O 1
ATOM 1413 N N . LEU A 1 178 ? 2.887 -5.164 -12.075 1.00 80.44 178 LEU A N 1
ATOM 1414 C CA . LEU A 1 178 ? 2.609 -4.419 -10.845 1.00 80.44 178 LEU A CA 1
ATOM 1415 C C . LEU A 1 178 ? 1.757 -3.173 -11.112 1.00 80.44 178 LEU A C 1
ATOM 1417 O O . LEU A 1 178 ? 0.831 -2.909 -10.344 1.00 80.44 178 LEU A O 1
ATOM 1421 N N . ILE A 1 179 ? 2.029 -2.445 -12.200 1.00 83.44 179 ILE A N 1
ATOM 1422 C CA . ILE A 1 179 ? 1.232 -1.283 -12.623 1.00 83.44 179 ILE A CA 1
ATOM 1423 C C . ILE A 1 179 ? -0.206 -1.706 -12.928 1.00 83.44 179 ILE A C 1
ATOM 1425 O O . ILE A 1 179 ? -1.143 -1.106 -12.401 1.00 83.44 179 ILE A O 1
ATOM 1429 N N . ILE A 1 180 ? -0.393 -2.763 -13.724 1.00 85.06 180 ILE A N 1
ATOM 1430 C CA . ILE A 1 180 ? -1.724 -3.272 -14.086 1.00 85.06 180 ILE A CA 1
ATOM 1431 C C . ILE A 1 180 ? -2.507 -3.688 -12.838 1.00 85.06 180 ILE A C 1
ATOM 1433 O O . ILE A 1 180 ? -3.660 -3.291 -12.672 1.00 85.06 180 ILE A O 1
ATOM 1437 N N . LEU A 1 181 ? -1.888 -4.446 -11.930 1.00 82.88 181 LEU A N 1
ATOM 1438 C CA . LEU A 1 181 ? -2.542 -4.856 -10.684 1.00 82.88 181 LEU A CA 1
ATOM 1439 C C . LEU A 1 181 ? -2.941 -3.648 -9.829 1.00 82.88 181 LEU A C 1
ATOM 1441 O O . LEU A 1 181 ? -4.031 -3.632 -9.258 1.00 82.88 181 LEU A O 1
ATOM 1445 N N . GLN A 1 182 ? -2.094 -2.620 -9.773 1.00 81.62 182 GLN A N 1
ATOM 1446 C CA . GLN A 1 182 ? -2.388 -1.400 -9.029 1.00 81.62 182 GLN A CA 1
ATOM 1447 C C . GLN A 1 182 ? -3.527 -0.584 -9.668 1.00 81.62 182 GLN A C 1
ATOM 1449 O O . GLN A 1 182 ? -4.370 -0.061 -8.937 1.00 81.62 182 GLN A O 1
ATOM 1454 N N . TYR A 1 183 ? -3.624 -0.551 -11.003 1.00 84.25 183 TYR A N 1
ATOM 1455 C CA . TYR A 1 183 ? -4.781 0.002 -11.722 1.00 84.25 183 TYR A CA 1
ATOM 1456 C C . TYR A 1 183 ? -6.074 -0.727 -11.353 1.00 84.25 183 TYR A C 1
ATOM 1458 O O . TYR A 1 183 ? -7.054 -0.093 -10.965 1.00 84.25 183 TYR A O 1
ATOM 1466 N N . VAL A 1 184 ? -6.072 -2.062 -11.421 1.00 85.50 184 VAL A N 1
ATOM 1467 C CA . VAL A 1 184 ? -7.252 -2.874 -11.086 1.00 85.50 184 VAL A CA 1
ATOM 1468 C C . VAL A 1 184 ? -7.688 -2.626 -9.642 1.00 85.50 184 VAL A C 1
ATOM 1470 O O . VAL A 1 184 ? -8.874 -2.428 -9.392 1.00 85.50 184 VAL A O 1
ATOM 1473 N N . GLN A 1 185 ? -6.745 -2.569 -8.697 1.00 80.75 185 GLN A N 1
ATOM 1474 C CA . GLN A 1 185 ? -7.037 -2.293 -7.287 1.00 80.75 185 GLN A CA 1
ATOM 1475 C C . GLN A 1 185 ? -7.617 -0.890 -7.064 1.00 80.75 185 GLN A C 1
ATOM 1477 O O . GLN A 1 185 ? -8.541 -0.744 -6.266 1.00 80.75 185 GLN A O 1
ATOM 1482 N N . MET A 1 186 ? -7.119 0.130 -7.771 1.00 82.75 186 MET A N 1
ATOM 1483 C CA . MET A 1 186 ? -7.654 1.494 -7.685 1.00 82.75 186 MET A CA 1
ATOM 1484 C C . MET A 1 186 ? -9.063 1.591 -8.289 1.00 82.75 186 MET A C 1
ATOM 1486 O O . MET A 1 186 ? -9.916 2.291 -7.748 1.00 82.75 186 MET A O 1
ATOM 1490 N N . CYS A 1 187 ? -9.333 0.874 -9.383 1.00 85.38 187 CYS A N 1
ATOM 1491 C CA . CYS A 1 187 ? -10.643 0.868 -10.035 1.00 85.38 187 CYS A CA 1
ATOM 1492 C C . CYS A 1 187 ? -11.672 -0.027 -9.326 1.00 85.38 187 CYS A C 1
ATOM 1494 O O . CYS A 1 187 ? -12.873 0.204 -9.463 1.00 85.38 187 CYS A O 1
ATOM 1496 N N . PHE A 1 188 ? -11.231 -1.023 -8.553 1.00 83.88 188 PHE A N 1
ATOM 1497 C CA . PHE A 1 188 ? -12.097 -1.955 -7.828 1.00 83.88 188 PHE A CA 1
ATOM 1498 C C . PHE A 1 188 ? -13.180 -1.281 -6.960 1.00 83.88 188 PHE A C 1
ATOM 1500 O O . PHE A 1 188 ? -14.347 -1.633 -7.136 1.00 83.88 188 PHE A O 1
ATOM 1507 N N . PRO A 1 189 ? -12.886 -0.297 -6.079 1.00 82.75 189 PRO A N 1
ATOM 1508 C CA . PRO A 1 189 ? -13.928 0.386 -5.306 1.00 82.75 189 PRO A CA 1
ATOM 1509 C C . PRO A 1 189 ? -14.958 1.100 -6.193 1.00 82.75 189 PRO A C 1
ATOM 1511 O O . PRO A 1 189 ? -16.144 1.092 -5.868 1.00 82.75 189 PRO A O 1
ATOM 1514 N N . CYS A 1 190 ? -14.542 1.658 -7.334 1.00 86.44 190 CYS A N 1
ATOM 1515 C CA . CYS A 1 190 ? -15.455 2.301 -8.283 1.00 86.44 190 CYS A CA 1
ATOM 1516 C C . CYS A 1 190 ? -16.362 1.277 -8.980 1.00 86.44 190 CYS A C 1
ATOM 1518 O O . CYS A 1 190 ? -17.562 1.506 -9.107 1.00 86.44 190 CYS A O 1
ATOM 1520 N N . ILE A 1 191 ? -15.809 0.130 -9.389 1.00 87.69 191 ILE A N 1
ATOM 1521 C CA . ILE A 1 191 ? -16.579 -0.966 -9.995 1.00 87.69 191 ILE A CA 1
ATOM 1522 C C . ILE A 1 191 ? -17.608 -1.506 -8.995 1.00 87.69 191 ILE A C 1
ATOM 1524 O O . ILE A 1 191 ? -18.775 -1.669 -9.343 1.00 87.69 191 ILE A O 1
ATOM 1528 N N . VAL A 1 192 ? -17.201 -1.730 -7.741 1.00 87.38 192 VAL A N 1
ATOM 1529 C CA . VAL A 1 192 ? -18.102 -2.186 -6.670 1.00 87.38 192 VAL A CA 1
ATOM 1530 C C . VAL A 1 192 ? -19.211 -1.166 -6.413 1.00 87.38 192 VAL A C 1
ATOM 1532 O O . VAL A 1 192 ? -20.369 -1.557 -6.303 1.00 87.38 192 VAL A O 1
ATOM 1535 N N . ALA A 1 193 ? -18.894 0.131 -6.369 1.00 86.88 193 ALA A N 1
ATOM 1536 C CA . ALA A 1 193 ? -19.900 1.176 -6.196 1.00 86.88 193 ALA A CA 1
ATOM 1537 C C . ALA A 1 193 ? -20.944 1.168 -7.328 1.00 86.88 193 ALA A C 1
ATOM 1539 O O . ALA A 1 193 ? -22.139 1.224 -7.048 1.00 86.88 193 ALA A O 1
ATOM 1540 N N . ILE A 1 194 ? -20.512 1.025 -8.588 1.00 90.44 194 ILE A N 1
ATOM 1541 C CA . ILE A 1 194 ? -21.414 0.946 -9.750 1.00 90.44 194 ILE A CA 1
ATOM 1542 C C . ILE A 1 194 ? -22.289 -0.314 -9.693 1.00 90.44 194 ILE A C 1
ATOM 1544 O O . ILE A 1 194 ? -23.485 -0.236 -9.964 1.00 90.44 194 ILE A O 1
ATOM 1548 N N . LEU A 1 195 ? -21.726 -1.464 -9.308 1.00 89.31 195 LEU A N 1
ATOM 1549 C CA . LEU A 1 195 ? -22.480 -2.718 -9.170 1.00 89.31 195 LEU A CA 1
ATOM 1550 C C . LEU A 1 195 ? -23.520 -2.680 -8.044 1.00 89.31 195 LEU A C 1
ATOM 1552 O O . LEU A 1 195 ? -24.509 -3.407 -8.112 1.00 89.31 195 LEU A O 1
ATOM 1556 N N . LEU A 1 196 ? -23.311 -1.853 -7.018 1.00 88.44 196 LEU A N 1
ATOM 1557 C CA . LEU A 1 196 ? -24.253 -1.694 -5.911 1.00 88.44 196 LEU A CA 1
ATOM 1558 C C . LEU A 1 196 ? -25.412 -0.740 -6.233 1.00 88.44 196 LEU A C 1
ATOM 1560 O O . LEU A 1 196 ? -26.464 -0.874 -5.616 1.00 88.44 196 LEU A O 1
ATOM 1564 N N . LEU A 1 197 ? -25.276 0.170 -7.207 1.00 87.69 197 LEU A N 1
ATOM 1565 C CA . LEU A 1 197 ? -26.364 1.065 -7.636 1.00 87.69 197 LEU A CA 1
ATOM 1566 C C . LEU A 1 197 ? -27.702 0.347 -7.917 1.00 87.69 197 LEU A C 1
ATOM 1568 O O . LEU A 1 197 ? -28.701 0.762 -7.337 1.00 87.69 197 LEU A O 1
ATOM 1572 N N . PRO A 1 198 ? -27.771 -0.740 -8.714 1.00 86.88 198 PRO A N 1
ATOM 1573 C CA . PRO A 1 198 ? -29.036 -1.433 -8.996 1.00 86.88 198 PRO A CA 1
ATOM 1574 C C . PRO A 1 198 ? -29.633 -2.190 -7.800 1.00 86.88 198 PRO A C 1
ATOM 1576 O O . PRO A 1 198 ? -30.745 -2.690 -7.894 1.00 86.88 198 PRO A O 1
ATOM 1579 N N . VAL A 1 199 ? -28.899 -2.342 -6.695 1.00 89.00 199 VAL A N 1
ATOM 1580 C CA . VAL A 1 199 ? -29.436 -2.952 -5.466 1.00 89.00 199 VAL A CA 1
ATOM 1581 C C . VAL A 1 199 ? -30.210 -1.918 -4.640 1.00 89.00 199 VAL A C 1
ATOM 1583 O O . VAL A 1 199 ? -31.081 -2.287 -3.854 1.00 89.00 199 VAL A O 1
ATOM 1586 N N . PHE A 1 200 ? -29.892 -0.631 -4.809 1.00 75.00 200 PHE A N 1
ATOM 1587 C CA . PHE A 1 200 ? -30.471 0.476 -4.044 1.00 75.00 200 PHE A CA 1
ATOM 1588 C C . PHE A 1 200 ? -31.426 1.371 -4.851 1.00 75.00 200 PHE A C 1
ATOM 1590 O O . PHE A 1 200 ? -32.159 2.149 -4.239 1.00 75.00 200 PHE A O 1
ATOM 1597 N N . CYS A 1 201 ? -31.407 1.283 -6.183 1.00 63.19 201 CYS A N 1
ATOM 1598 C CA . CYS A 1 201 ? -32.363 1.918 -7.095 1.00 63.19 201 CYS A CA 1
ATOM 1599 C C . CYS A 1 201 ? -33.425 0.914 -7.545 1.00 63.19 201 CYS A C 1
ATOM 1601 O O . CYS A 1 201 ? -34.610 1.310 -7.576 1.00 63.19 201 CYS A O 1
#

Foldseek 3Di:
DVVVVVVVVVVVVVVVVVVVVVVVPDDPPPPVPPPPDDPDPDPVVNVVVVVLVVLVVVLVVLCVVLVVLLVVLCVLLVVCVPPPDPDDPVLVVLLSVLSVVLSVLSVVLNVLSVVCNVCVVVCVVPVPVVVVSVVVNVVSVVVNVVSLVVSVCSNPVPPPDPPPPLVVRPSSVSSVVSNVVVVCVVCVVVVVVVVCVVVVD

Mean predicted aligned error: 14.73 Å

Sequence (201 aa):
MMESHAESDEMLAQRLQAQEMGGYGGNITVNAQTPLVNRENGNPAMVNARNDAAARGSVYLLFVIYGPQVLASFIVLGMHWNDPDVCDATHTRRWKLWSFFAACRMFAFIGLGCYVERYRSWLIEHVEASNRVRNMRNLLEGCGFLWFIVGNMWLFGDDDHICHHAGRSPIYNLSLSLIILQYVQMCFPCIVAILLLPVFC

Nearest PDB structures (foldseek):
  8a1g-assembly2_B  TM=2.378E-01  e=2.010E+00  Homo sapiens

Radius of gyration: 27.05 Å; Cα contacts (8 Å, |Δi|>4): 69; chains: 1; bounding box: 60×38×90 Å

Secondary structure (DSSP, 8-state):
--HHHHHHHHHHHHHHHHHHHHTT-S-------------SS--HHHHHHHHHHHHHHHHHHHHHHHHHHHHHHHHHHHHSSSS--SS-HHHHHHHHHHHHHHHHHHHHHHHHHHHHHHTHHHHHH-HHHHHHHHHHHHHHHHHHHHHHHHHHHHHH---S---TTGGG-HHHHHHHHHHHHHHHHHHHHHHHHHHHHHHH-

Solvent-accessible surface area (backbone atoms only — not comparable to full-atom values): 11864 Å² total; per-residue (Å²): 125,71,68,69,55,57,59,53,52,55,55,50,52,53,51,53,53,51,53,57,61,65,67,73,74,70,79,92,70,83,72,87,75,69,79,91,72,70,96,68,90,68,58,66,67,59,58,50,52,49,53,51,52,50,51,54,49,51,52,51,52,48,44,67,62,49,42,60,56,43,51,51,46,53,51,53,51,64,71,54,62,82,57,87,62,102,53,62,69,70,61,53,49,51,54,52,52,52,45,47,55,54,36,53,50,53,48,51,52,52,49,50,52,52,48,49,65,76,41,38,76,58,35,71,76,34,58,70,59,39,51,5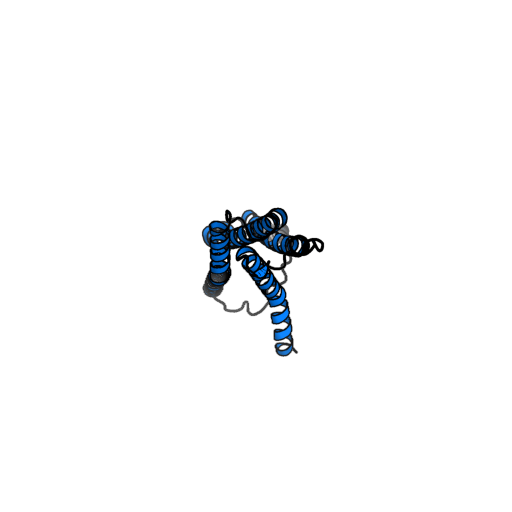1,53,52,51,51,51,53,47,53,53,51,49,49,53,51,49,48,56,54,43,52,50,70,74,63,69,67,83,87,71,76,59,92,62,50,86,73,39,69,66,52,51,48,47,53,50,54,51,52,53,50,50,52,60,66,46,42,64,56,53,52,53,60,68,46,47,76,78,79,106

Organism: NCBI:txid89044